Protein AF-A0AA96YEV7-F1 (afdb_monomer)

pLDDT: mean 78.67, std 13.61, range [47.56, 96.81]

Foldseek 3Di:
DAEDEDALVVLLVLLVCQLPDDLVVLLVLVLVLCVLLVVVVLVPDDSVVSVVVCVVLNVLSVLLNVLCVVCVPPDFPPDPPPVVVSVVLLCCLQPQQLVLLVLLLLLLDPPRDDDPVLSVVLVVLCQQAADDSVLLNVLSVLSNVSSPDPPDYAYEHEGELVCCVRRACCRQPVPDDPVCSLQPWHDRPSSSGQGHRYHYPSVQVLQVQAVQPLLDAGCPSVSLSSQLSSSCRNPVADAPWDQDDPDPDSYRDLLDCVRPDHHRSRHSSSVSNSSVVSSSVCCVVVNDNRNVD

Sequence (293 aa):
MKFTTITTAAAMQKMKNFIIACPTEKLTYAKKRFQQLGYHSALKMSDEDILSALTSNEHNMQAFIQQYEAVKDTPLIDLPLDTRLLSLSNSFINTAVPPAIELILATLDENTPSPACISQHISTHTDDLFNDREHLREKLRLILSLIQQPMLQSEIIYTDLNTFRHVYQPITSPDATESEETYGLAFLDLMGVELCILINQPCLELNARHTPKIAGFQNEFYLYTLLHELTHLLIGSNDDSYNTPTEETEDINLYSTANLKPHEIDNADNYCTLIFITLALMHKRGCLDLTQF

Secondary structure (DSSP, 8-state):
-EEEEEEHHHHHHHHHHHHHS-HHHHHHHHHHHHHHTT-TTGGGS-HHHHHHHHHHHHHHHHHHHHHHHHHTTS--------HHHHHHHHHIIIIIHHHHHHHHHHHH-TTS---HHHHHHHHHHHHHH-S-HHHHHHHHHHHHHHHH-TT-EEEEEE--HHHIIIIIHHHH-TT--TTGGGS-----TTSSSS----B-HHHHHHHHHS--TTT--TTHHHHHHHHHHHHHHHH--B-S--SS-SS--S---TT--TTSPTT-TTBHHHHHHHHHHHHHHHHHTTSS-GGG-

Radius of gyration: 19.48 Å; Cα contacts (8 Å, |Δi|>4): 413; chains: 1; bounding box: 50×37×60 Å

Mean predicted aligned error: 7.97 Å

Solvent-accessible surface area (backbone atoms only — not comparable to full-atom values): 16316 Å² total; per-residue (Å²): 60,44,69,44,78,40,46,60,69,57,50,42,52,40,30,53,53,56,67,73,43,53,70,70,56,53,49,53,51,50,50,54,48,28,62,71,62,63,36,66,69,67,67,69,50,52,73,66,56,53,55,56,62,45,47,64,52,47,53,53,44,52,49,40,41,52,34,36,70,75,47,69,88,51,91,67,73,84,68,78,80,60,63,62,56,54,50,43,55,39,46,43,58,66,62,52,47,47,62,27,49,52,51,51,50,40,56,71,35,92,85,48,94,62,62,67,72,58,38,50,55,55,48,52,55,44,59,52,33,30,79,50,70,67,60,51,48,53,52,50,51,48,44,46,52,48,41,70,30,83,83,41,65,32,34,29,30,54,45,35,58,68,54,37,61,61,31,46,34,68,76,74,43,71,83,59,50,80,72,51,66,40,65,48,56,53,84,44,83,91,49,82,43,67,42,33,48,40,58,29,65,58,38,58,51,45,31,71,69,37,59,52,74,83,68,63,36,51,56,53,57,55,54,46,54,55,46,29,56,45,35,33,75,54,70,66,33,45,81,86,37,50,55,63,71,96,59,101,62,76,78,49,48,68,66,51,64,85,59,38,63,62,48,44,82,51,24,21,43,52,56,41,25,55,40,44,43,41,44,40,51,35,33,77,69,72,76,40,82,53,66,85,70

Structure (mmCIF, N/CA/C/O backbone):
data_AF-A0AA96YEV7-F1
#
_entry.id   AF-A0AA96YEV7-F1
#
loop_
_atom_site.group_PDB
_atom_site.id
_atom_site.type_symbol
_atom_site.label_atom_id
_atom_site.label_alt_id
_atom_site.label_comp_id
_atom_site.label_asym_id
_atom_site.label_entity_id
_atom_site.label_seq_id
_atom_site.pdbx_PDB_ins_code
_atom_site.Cartn_x
_atom_site.Cartn_y
_atom_site.Cartn_z
_atom_site.occupancy
_atom_site.B_iso_or_equiv
_atom_site.auth_seq_id
_atom_site.auth_comp_id
_atom_site.auth_asym_id
_atom_site.auth_atom_id
_atom_site.pdbx_PDB_model_num
ATOM 1 N N . MET A 1 1 ? -0.303 12.105 1.908 1.00 78.12 1 MET A N 1
ATOM 2 C CA . MET A 1 1 ? 0.187 11.302 0.779 1.00 78.12 1 MET A CA 1
ATOM 3 C C . MET A 1 1 ? -0.789 11.505 -0.357 1.00 78.12 1 MET A C 1
ATOM 5 O O . MET A 1 1 ? -1.984 11.635 -0.109 1.00 78.12 1 MET A O 1
ATOM 9 N N . LYS A 1 2 ? -0.307 11.560 -1.596 1.00 81.81 2 LYS A N 1
ATOM 10 C CA . LYS A 1 2 ? -1.178 11.695 -2.767 1.00 81.81 2 LYS A CA 1
ATOM 11 C C . LYS A 1 2 ? -1.039 10.486 -3.678 1.00 81.81 2 LYS A C 1
ATOM 13 O O . LYS A 1 2 ? 0.056 10.239 -4.172 1.00 81.81 2 LYS A O 1
ATOM 18 N N . PHE A 1 3 ? -2.143 9.804 -3.959 1.00 80.00 3 PHE A N 1
ATOM 19 C CA . PHE A 1 3 ? -2.191 8.794 -5.009 1.00 80.00 3 PHE A CA 1
ATOM 20 C C . PHE A 1 3 ? -2.462 9.447 -6.358 1.00 80.00 3 PHE A C 1
ATOM 22 O O . PHE A 1 3 ? -3.341 10.304 -6.497 1.00 80.00 3 PHE A O 1
ATOM 29 N N . THR A 1 4 ? -1.716 9.009 -7.359 1.00 80.12 4 THR A N 1
ATOM 30 C CA . THR A 1 4 ? -1.898 9.354 -8.768 1.00 80.12 4 THR A CA 1
ATOM 31 C C . THR A 1 4 ? -1.900 8.086 -9.597 1.00 80.12 4 THR A C 1
ATOM 33 O O . THR A 1 4 ? -1.316 7.091 -9.191 1.00 80.12 4 THR A O 1
ATOM 36 N N . THR A 1 5 ? -2.558 8.106 -10.747 1.00 76.81 5 THR A N 1
ATOM 37 C CA . THR A 1 5 ? -2.637 6.937 -11.625 1.00 76.81 5 THR A CA 1
ATOM 38 C C . THR A 1 5 ? -1.715 7.095 -12.814 1.00 76.81 5 THR A C 1
ATOM 40 O O . THR A 1 5 ? -1.645 8.175 -13.406 1.00 76.81 5 THR A O 1
ATOM 43 N N . ILE A 1 6 ? -1.077 6.002 -13.208 1.00 76.56 6 ILE A N 1
ATOM 44 C CA . ILE A 1 6 ? -0.320 5.903 -14.453 1.00 76.56 6 ILE A CA 1
ATOM 45 C C . ILE A 1 6 ? -0.794 4.680 -15.240 1.00 76.56 6 ILE A C 1
ATOM 47 O O . ILE A 1 6 ? -1.309 3.720 -14.671 1.00 76.56 6 ILE A O 1
ATOM 51 N N . THR A 1 7 ? -0.636 4.716 -16.561 1.00 78.00 7 THR A N 1
ATOM 52 C CA . THR A 1 7 ? -0.895 3.542 -17.403 1.00 78.00 7 THR A CA 1
ATOM 53 C C . THR A 1 7 ? 0.266 2.554 -17.304 1.00 78.00 7 THR A C 1
ATOM 55 O O . THR A 1 7 ? 1.402 2.956 -17.030 1.00 78.00 7 THR A O 1
ATOM 58 N N . THR A 1 8 ? 0.017 1.279 -17.617 1.00 79.44 8 THR A N 1
ATOM 59 C CA . THR A 1 8 ? 1.073 0.268 -17.806 1.00 79.44 8 THR A CA 1
ATOM 60 C C . THR A 1 8 ? 2.176 0.790 -18.733 1.00 79.44 8 THR A C 1
ATOM 62 O O . THR A 1 8 ? 3.348 0.755 -18.374 1.00 79.44 8 THR A O 1
ATOM 65 N N . ALA A 1 9 ? 1.818 1.389 -19.875 1.00 82.31 9 ALA A N 1
ATOM 66 C CA . ALA A 1 9 ? 2.783 1.962 -20.816 1.00 82.31 9 ALA A CA 1
ATOM 67 C C . ALA A 1 9 ? 3.683 3.040 -20.180 1.00 82.31 9 ALA A C 1
ATOM 69 O O . ALA A 1 9 ? 4.903 3.036 -20.364 1.00 82.31 9 ALA A O 1
ATOM 70 N N . ALA A 1 10 ? 3.092 3.964 -19.413 1.00 83.31 10 ALA A N 1
ATOM 71 C CA . ALA A 1 10 ? 3.836 5.020 -18.733 1.00 83.31 10 ALA A CA 1
ATOM 72 C C . ALA A 1 10 ? 4.772 4.450 -17.657 1.00 83.31 10 ALA A C 1
ATOM 74 O O . ALA A 1 10 ? 5.913 4.900 -17.542 1.00 83.31 10 ALA A O 1
ATOM 75 N N . ALA A 1 11 ? 4.322 3.437 -16.914 1.00 81.19 11 ALA A N 1
ATOM 76 C CA . ALA A 1 11 ? 5.144 2.733 -15.938 1.00 81.19 11 ALA A CA 1
ATOM 77 C C . ALA A 1 11 ? 6.356 2.051 -16.587 1.00 81.19 11 ALA A C 1
ATOM 79 O O . ALA A 1 11 ? 7.486 2.278 -16.155 1.00 81.19 11 ALA A O 1
ATOM 80 N N . MET A 1 12 ? 6.151 1.304 -17.677 1.00 85.31 12 MET A N 1
ATOM 81 C CA . MET A 1 12 ? 7.245 0.643 -18.400 1.00 85.31 12 MET A CA 1
ATOM 82 C C . MET A 1 12 ? 8.253 1.652 -18.952 1.00 85.31 12 MET A C 1
ATOM 84 O O . MET A 1 12 ? 9.464 1.443 -18.866 1.00 85.31 12 MET A O 1
ATOM 88 N N . GLN A 1 13 ? 7.780 2.794 -19.460 1.00 86.69 13 GLN A N 1
ATOM 89 C CA . GLN A 1 13 ? 8.669 3.858 -19.920 1.00 86.69 13 GLN A CA 1
ATOM 90 C C . GLN A 1 13 ? 9.500 4.459 -18.774 1.00 86.69 13 GLN A C 1
ATOM 92 O O . GLN A 1 13 ? 10.677 4.767 -18.973 1.00 86.69 13 GLN A O 1
ATOM 97 N N . LYS A 1 14 ? 8.929 4.612 -17.573 1.00 85.50 14 LYS A N 1
ATOM 98 C CA . LYS A 1 14 ? 9.675 5.065 -16.388 1.00 85.50 14 LYS A CA 1
ATOM 99 C C . LYS A 1 14 ? 10.732 4.058 -15.954 1.00 85.50 14 LYS A C 1
ATOM 101 O O . LYS A 1 14 ? 11.873 4.462 -15.747 1.00 85.50 14 LYS A O 1
ATOM 106 N N . MET A 1 15 ? 10.380 2.775 -15.886 1.00 85.56 15 MET A N 1
ATOM 107 C CA . MET A 1 15 ? 11.326 1.695 -15.585 1.00 85.56 15 MET A CA 1
ATOM 108 C C . MET A 1 15 ? 12.480 1.692 -16.595 1.00 85.56 15 MET A C 1
ATOM 110 O O . MET A 1 15 ? 13.647 1.705 -16.211 1.00 85.56 15 MET A O 1
ATOM 114 N N . LYS A 1 16 ? 12.169 1.806 -17.893 1.00 88.31 16 LYS A N 1
ATOM 115 C CA . LYS A 1 16 ? 13.172 1.898 -18.963 1.00 88.31 16 LYS A CA 1
ATOM 116 C C . LYS A 1 16 ? 14.108 3.090 -18.773 1.00 88.31 16 LYS A C 1
ATOM 118 O O . LYS A 1 16 ? 15.317 2.935 -18.910 1.00 88.31 16 LYS A O 1
ATOM 123 N N . ASN A 1 17 ? 13.560 4.262 -18.444 1.00 88.56 17 ASN A N 1
ATOM 124 C CA . ASN A 1 17 ? 14.347 5.467 -18.178 1.00 88.56 17 ASN A CA 1
ATOM 125 C C . ASN A 1 17 ? 15.250 5.305 -16.948 1.00 88.56 17 ASN A C 1
ATOM 127 O O . ASN A 1 17 ? 16.379 5.783 -16.968 1.00 88.56 17 ASN A O 1
ATOM 131 N N . PHE A 1 18 ? 14.774 4.631 -15.898 1.00 87.44 18 PHE A N 1
ATOM 132 C CA . PHE A 1 18 ? 15.570 4.366 -14.703 1.00 87.44 18 PHE A CA 1
ATOM 133 C C . PHE A 1 18 ? 16.738 3.419 -14.995 1.00 87.44 18 PHE A C 1
ATOM 135 O O . PHE A 1 18 ? 17.867 3.740 -14.636 1.00 87.44 18 PHE A O 1
ATOM 142 N N . ILE A 1 19 ? 16.504 2.303 -15.699 1.00 87.06 19 ILE A N 1
ATOM 143 C CA . ILE A 1 19 ? 17.555 1.325 -16.047 1.00 87.06 19 ILE A CA 1
ATOM 144 C C . ILE A 1 19 ? 18.714 2.003 -16.790 1.00 87.06 19 ILE A C 1
ATOM 146 O O . ILE A 1 19 ? 19.879 1.761 -16.466 1.00 87.06 19 ILE A O 1
ATOM 150 N N . ILE A 1 20 ? 18.408 2.874 -17.759 1.00 90.88 20 ILE A N 1
ATOM 151 C CA . ILE A 1 20 ? 19.427 3.555 -18.575 1.00 90.88 20 ILE A CA 1
ATOM 152 C C . ILE A 1 20 ? 20.042 4.790 -17.900 1.00 90.88 20 ILE A C 1
ATOM 154 O O . ILE A 1 20 ? 20.988 5.359 -18.448 1.00 90.88 20 ILE A O 1
ATOM 158 N N . ALA A 1 21 ? 19.509 5.232 -16.756 1.00 89.69 21 ALA A N 1
ATOM 159 C CA . ALA A 1 21 ? 20.015 6.396 -16.036 1.00 89.69 21 ALA A CA 1
ATOM 160 C C . ALA A 1 21 ? 21.447 6.159 -15.538 1.00 89.69 21 ALA A C 1
ATOM 162 O O . ALA A 1 21 ? 21.851 5.030 -15.236 1.00 89.69 21 ALA A O 1
ATOM 163 N N . CYS A 1 22 ? 22.233 7.231 -15.421 1.00 92.88 22 CYS A N 1
ATOM 164 C CA . CYS A 1 22 ? 23.593 7.093 -14.909 1.00 92.88 22 CYS A CA 1
ATOM 165 C C . CYS A 1 22 ? 23.585 6.764 -13.397 1.00 92.88 22 CYS A C 1
ATOM 167 O O . CYS A 1 22 ? 22.629 7.113 -12.695 1.00 92.88 22 CYS A O 1
ATOM 169 N N . PRO A 1 23 ? 24.643 6.132 -12.844 1.00 91.75 23 PRO A N 1
ATOM 170 C CA . PRO A 1 23 ? 24.675 5.738 -11.430 1.00 91.75 23 PRO A CA 1
ATOM 171 C C . PRO A 1 23 ? 24.383 6.886 -10.455 1.00 91.75 23 PRO A C 1
ATOM 173 O O . PRO A 1 23 ? 23.687 6.695 -9.461 1.00 91.75 23 PRO A O 1
ATOM 176 N N . THR A 1 24 ? 24.847 8.100 -10.762 1.00 92.69 24 THR A N 1
ATOM 177 C CA . THR A 1 24 ? 24.599 9.294 -9.941 1.00 92.69 24 THR A CA 1
ATOM 178 C C . THR A 1 24 ? 23.111 9.646 -9.852 1.00 92.69 24 THR A C 1
ATOM 180 O O . THR A 1 24 ? 22.626 10.016 -8.782 1.00 92.69 24 THR A O 1
ATOM 183 N N . GLU A 1 25 ? 22.365 9.520 -10.951 1.00 89.88 25 GLU A N 1
ATOM 184 C CA . GLU A 1 25 ? 20.918 9.765 -10.976 1.00 89.88 25 GLU A CA 1
ATOM 185 C C . GLU A 1 25 ? 20.164 8.692 -10.190 1.00 89.88 25 GLU A C 1
ATOM 187 O O . GLU A 1 25 ? 19.300 9.032 -9.379 1.00 89.88 25 GLU A O 1
ATOM 192 N N . LYS A 1 26 ? 20.546 7.417 -10.352 1.00 88.19 26 LYS A N 1
ATOM 193 C CA . LYS A 1 26 ? 19.979 6.288 -9.595 1.00 88.19 26 LYS A CA 1
ATOM 194 C C . LYS A 1 26 ? 20.182 6.463 -8.090 1.00 88.19 26 LYS A C 1
ATOM 196 O O . LYS A 1 26 ? 19.227 6.370 -7.321 1.00 88.19 26 LYS A O 1
ATOM 201 N N . LEU A 1 27 ? 21.401 6.809 -7.672 1.00 89.19 27 LEU A N 1
ATOM 202 C CA . LEU A 1 27 ? 21.737 7.103 -6.277 1.00 89.19 27 LEU A CA 1
ATOM 203 C C . LEU A 1 27 ? 20.947 8.287 -5.724 1.00 89.19 27 LEU A C 1
ATOM 205 O O . LEU A 1 27 ? 20.414 8.214 -4.617 1.00 89.19 27 LEU A O 1
ATOM 209 N N . THR A 1 28 ? 20.861 9.376 -6.490 1.00 89.50 28 THR A N 1
ATOM 210 C CA . THR A 1 28 ? 20.112 10.575 -6.088 1.00 89.50 28 THR A CA 1
ATOM 211 C C . THR A 1 28 ? 18.639 10.243 -5.886 1.00 89.50 28 THR A C 1
ATOM 213 O O . THR A 1 28 ? 18.045 10.650 -4.886 1.00 89.50 28 THR A O 1
ATOM 216 N N . TYR A 1 29 ? 18.062 9.471 -6.808 1.00 86.19 29 TYR A N 1
ATOM 217 C CA . TYR A 1 29 ? 16.699 8.977 -6.695 1.00 86.19 29 TYR A CA 1
ATOM 218 C C . TYR A 1 29 ? 16.527 8.115 -5.435 1.00 86.19 29 TYR A C 1
ATOM 220 O O . TYR A 1 29 ? 15.724 8.469 -4.574 1.00 86.19 29 TYR A O 1
ATOM 228 N N . ALA A 1 30 ? 17.322 7.053 -5.271 1.00 85.50 30 ALA A N 1
ATOM 229 C CA . ALA A 1 30 ? 17.204 6.121 -4.148 1.00 85.50 30 ALA A CA 1
ATOM 230 C C . ALA A 1 30 ? 17.370 6.812 -2.786 1.00 85.50 30 ALA A C 1
ATOM 232 O O . ALA A 1 30 ? 16.521 6.667 -1.909 1.00 85.50 30 ALA A O 1
ATOM 233 N N . LYS A 1 31 ? 18.398 7.655 -2.618 1.00 87.56 31 LYS A N 1
ATOM 234 C CA . LYS A 1 31 ? 18.628 8.395 -1.365 1.00 87.56 31 LYS A CA 1
ATOM 235 C C . LYS A 1 31 ? 17.497 9.362 -1.041 1.00 87.56 31 LYS A C 1
ATOM 237 O O . LYS A 1 31 ? 17.083 9.451 0.113 1.00 87.56 31 LYS A O 1
ATOM 242 N N . LYS A 1 32 ? 16.958 10.061 -2.048 1.00 86.25 32 LYS A N 1
ATOM 243 C CA . LYS A 1 32 ? 15.781 10.915 -1.855 1.00 86.25 32 LYS A CA 1
ATOM 244 C C . LYS A 1 32 ? 14.590 10.092 -1.357 1.00 86.25 32 LYS A C 1
ATOM 246 O O . LYS A 1 32 ? 13.893 10.545 -0.454 1.00 86.25 32 LYS A O 1
ATOM 251 N N . ARG A 1 33 ? 14.382 8.884 -1.894 1.00 80.75 33 ARG A N 1
ATOM 252 C CA . ARG A 1 33 ? 13.314 7.978 -1.438 1.00 80.75 33 ARG A CA 1
ATOM 253 C C . ARG A 1 33 ? 13.544 7.486 -0.015 1.00 80.75 33 ARG A C 1
ATOM 255 O O . ARG A 1 33 ? 12.634 7.597 0.795 1.00 80.75 33 ARG A O 1
ATOM 262 N N . PHE A 1 34 ? 14.753 7.049 0.327 1.00 84.06 34 PHE A N 1
ATOM 263 C CA . PHE A 1 34 ? 15.084 6.646 1.697 1.00 84.06 34 PHE A CA 1
ATOM 264 C C . PHE A 1 34 ? 14.834 7.766 2.704 1.00 84.06 34 PHE A C 1
ATOM 266 O O . PHE A 1 34 ? 14.306 7.522 3.783 1.00 84.06 34 PHE A O 1
ATOM 273 N N . GLN A 1 35 ? 15.150 9.009 2.340 1.00 84.75 35 GLN A N 1
ATOM 274 C CA . GLN A 1 35 ? 14.849 10.164 3.178 1.00 84.75 35 GLN A CA 1
ATOM 275 C C . GLN A 1 35 ? 13.342 10.395 3.337 1.00 84.75 35 GLN A C 1
ATOM 277 O O . GLN A 1 35 ? 12.895 10.664 4.448 1.00 84.75 35 GLN A O 1
ATOM 282 N N . GLN A 1 36 ? 12.568 10.290 2.253 1.00 79.88 36 GLN A N 1
ATOM 283 C CA . GLN A 1 36 ? 11.111 10.453 2.288 1.00 79.88 36 GLN A CA 1
ATOM 284 C C . GLN A 1 36 ? 10.420 9.365 3.120 1.00 79.88 36 GLN A C 1
ATOM 286 O O . GLN A 1 36 ? 9.479 9.677 3.837 1.00 79.88 36 GLN A O 1
ATOM 291 N N . LEU A 1 37 ? 10.898 8.120 3.044 1.00 77.06 37 LEU A N 1
ATOM 292 C CA . LEU A 1 37 ? 10.344 6.966 3.763 1.00 77.06 37 LEU A CA 1
ATOM 293 C C . LEU A 1 37 ? 10.901 6.808 5.189 1.00 77.06 37 LEU A C 1
ATOM 295 O O . LEU A 1 37 ? 10.495 5.911 5.916 1.00 77.06 37 LEU A O 1
ATOM 299 N N . GLY A 1 38 ? 11.840 7.660 5.614 1.00 76.44 38 GLY A N 1
ATOM 300 C CA . GLY A 1 38 ? 12.448 7.558 6.946 1.00 76.44 38 GLY A CA 1
ATOM 301 C C . GLY A 1 38 ? 13.416 6.378 7.112 1.00 76.44 38 GLY A C 1
ATOM 302 O O . GLY A 1 38 ? 13.751 6.009 8.236 1.00 76.44 38 GLY A O 1
ATOM 303 N N . TYR A 1 39 ? 13.926 5.801 6.018 1.00 80.06 39 TYR A N 1
ATOM 304 C CA . TYR A 1 39 ? 14.900 4.701 6.025 1.00 80.06 39 TYR A CA 1
ATOM 305 C C . TYR A 1 39 ? 16.309 5.200 6.379 1.00 80.06 39 TYR A C 1
ATOM 307 O O . TYR A 1 39 ? 17.238 5.222 5.568 1.00 80.06 39 TYR A O 1
ATOM 315 N N . HIS A 1 40 ? 16.479 5.622 7.634 1.00 81.19 40 HIS A N 1
ATOM 316 C CA . HIS A 1 40 ? 17.723 6.194 8.151 1.00 81.19 40 HIS A CA 1
ATOM 317 C C . HIS A 1 40 ? 18.911 5.225 8.119 1.00 81.19 40 HIS A C 1
ATOM 319 O O . HIS A 1 40 ? 20.053 5.674 8.028 1.00 81.19 40 HIS A O 1
ATOM 325 N N . SER A 1 41 ? 18.669 3.915 8.202 1.00 81.38 41 SER A N 1
ATOM 326 C CA . SER A 1 41 ? 19.697 2.882 8.031 1.00 81.38 41 SER A CA 1
ATOM 327 C C . SER A 1 41 ? 20.200 2.831 6.587 1.00 81.38 41 SER A C 1
ATOM 329 O O . SER A 1 41 ? 21.409 2.866 6.369 1.00 81.38 41 SER A O 1
ATOM 331 N N . ALA A 1 42 ? 19.291 2.855 5.609 1.00 81.00 42 ALA A N 1
ATOM 332 C CA . ALA A 1 42 ? 19.625 2.853 4.186 1.00 81.00 42 ALA A CA 1
ATOM 333 C C . ALA A 1 42 ? 20.407 4.111 3.767 1.00 81.00 42 ALA A C 1
ATOM 335 O O . ALA A 1 42 ? 21.327 4.038 2.960 1.00 81.00 42 ALA A O 1
ATOM 336 N N . LEU A 1 43 ? 20.126 5.263 4.387 1.00 84.50 43 LEU A N 1
ATOM 337 C CA . LEU A 1 43 ? 20.894 6.499 4.173 1.00 84.50 43 LEU A CA 1
ATOM 338 C C . LEU A 1 43 ? 22.356 6.428 4.650 1.00 84.50 43 LEU A C 1
ATOM 340 O O . LEU A 1 43 ? 23.154 7.281 4.260 1.00 84.50 43 LEU A O 1
ATOM 344 N N . LYS A 1 44 ? 22.709 5.454 5.499 1.00 90.12 44 LYS A N 1
ATOM 345 C CA . LYS A 1 44 ? 24.082 5.235 5.987 1.00 90.12 44 LYS A CA 1
ATOM 346 C C . LYS A 1 44 ? 24.861 4.223 5.145 1.00 90.12 44 LYS A C 1
ATOM 348 O O . LYS A 1 44 ? 26.056 4.063 5.380 1.00 90.12 44 LYS A O 1
ATOM 353 N N . MET A 1 45 ? 24.199 3.530 4.217 1.00 91.31 45 MET A N 1
ATOM 354 C CA . MET A 1 45 ? 24.852 2.589 3.308 1.00 91.31 45 MET A CA 1
ATOM 355 C C . MET A 1 45 ? 25.811 3.324 2.371 1.00 91.31 45 MET A C 1
ATOM 357 O O . MET A 1 45 ? 25.611 4.503 2.059 1.00 91.31 45 MET A O 1
ATOM 361 N N . SER A 1 46 ? 26.854 2.627 1.918 1.00 94.81 46 SER A N 1
ATOM 362 C CA . SER A 1 46 ? 27.739 3.178 0.896 1.00 94.81 46 SER A CA 1
ATOM 363 C C . SER A 1 46 ? 27.009 3.289 -0.446 1.00 94.81 46 SER A C 1
ATOM 365 O O . SER A 1 46 ? 26.042 2.573 -0.712 1.00 94.81 46 SER A O 1
ATOM 367 N N . ASP A 1 47 ? 27.477 4.184 -1.316 1.00 94.25 47 ASP A N 1
ATOM 368 C CA . ASP A 1 47 ? 26.913 4.340 -2.662 1.00 94.25 47 ASP A CA 1
ATOM 369 C C . ASP A 1 47 ? 27.011 3.033 -3.465 1.00 94.25 47 ASP A C 1
ATOM 371 O O . ASP A 1 47 ? 26.096 2.691 -4.214 1.00 94.25 47 ASP A O 1
ATOM 375 N N . GLU A 1 48 ? 28.086 2.270 -3.263 1.00 93.75 48 GLU A N 1
ATOM 376 C CA . GLU A 1 48 ? 28.286 0.956 -3.878 1.00 93.75 48 GLU A CA 1
ATOM 377 C C . GLU A 1 48 ? 27.251 -0.061 -3.388 1.00 93.75 48 GLU A C 1
ATOM 379 O O . GLU A 1 48 ? 26.658 -0.759 -4.208 1.00 93.75 48 GLU A O 1
ATOM 384 N N . ASP A 1 49 ? 26.963 -0.097 -2.083 1.00 90.44 49 ASP A N 1
ATOM 385 C CA . ASP A 1 49 ? 25.957 -1.005 -1.520 1.00 90.44 49 ASP A CA 1
ATOM 386 C C . ASP A 1 49 ? 24.547 -0.663 -2.012 1.00 90.44 49 ASP A C 1
ATOM 388 O O . ASP A 1 49 ? 23.769 -1.561 -2.331 1.00 90.44 49 ASP A O 1
ATOM 392 N N . ILE A 1 50 ? 24.216 0.631 -2.114 1.00 88.62 50 ILE A N 1
ATOM 393 C CA . ILE A 1 50 ? 22.919 1.079 -2.640 1.00 88.62 50 ILE A CA 1
ATOM 394 C C . ILE A 1 50 ? 22.779 0.668 -4.110 1.00 88.62 50 ILE A C 1
ATOM 396 O O . ILE A 1 50 ? 21.762 0.094 -4.490 1.00 88.62 50 ILE A O 1
ATOM 400 N N . LEU A 1 51 ? 23.790 0.926 -4.944 1.00 88.62 51 LEU A N 1
ATOM 401 C CA . LEU A 1 51 ? 23.766 0.530 -6.358 1.00 88.62 51 LEU A CA 1
ATOM 402 C C . LEU A 1 51 ? 23.722 -0.993 -6.534 1.00 88.62 51 LEU A C 1
ATOM 404 O O . LEU A 1 51 ? 23.000 -1.496 -7.394 1.00 88.62 51 LEU A O 1
ATOM 408 N N . SER A 1 52 ? 24.456 -1.729 -5.700 1.00 88.94 52 SER A N 1
ATOM 409 C CA . SER A 1 52 ? 24.426 -3.191 -5.678 1.00 88.94 52 SER A CA 1
ATOM 410 C C . SER A 1 52 ? 23.020 -3.703 -5.356 1.00 88.94 52 SER A C 1
ATOM 412 O O . SER A 1 52 ? 22.471 -4.510 -6.107 1.00 88.94 52 SER A O 1
ATOM 414 N N . ALA A 1 53 ? 22.373 -3.152 -4.323 1.00 83.12 53 ALA A N 1
ATOM 415 C CA . ALA A 1 53 ? 21.003 -3.504 -3.953 1.00 83.12 53 ALA A CA 1
ATOM 416 C C . ALA A 1 53 ? 19.984 -3.200 -5.069 1.00 83.12 53 ALA A C 1
ATOM 418 O O . ALA A 1 53 ? 19.053 -3.975 -5.285 1.00 83.12 53 ALA A O 1
ATOM 419 N N . LEU A 1 54 ? 20.185 -2.121 -5.835 1.00 83.88 54 LEU A N 1
ATOM 420 C CA . LEU A 1 54 ? 19.325 -1.772 -6.972 1.00 83.88 54 LEU A CA 1
ATOM 421 C C . LEU A 1 54 ? 19.456 -2.739 -8.159 1.00 83.88 54 LEU A C 1
ATOM 423 O O . LEU A 1 54 ? 18.556 -2.798 -8.992 1.00 83.88 54 LEU A O 1
ATOM 427 N N . THR A 1 55 ? 20.529 -3.530 -8.239 1.00 84.44 55 THR A N 1
ATOM 428 C CA . THR A 1 55 ? 20.767 -4.424 -9.383 1.00 84.44 55 THR A CA 1
ATOM 429 C C . THR A 1 55 ? 19.669 -5.479 -9.518 1.00 84.44 55 THR A C 1
ATOM 431 O O . THR A 1 55 ? 19.203 -5.730 -10.627 1.00 84.44 55 THR A O 1
ATOM 434 N N . SER A 1 56 ? 19.210 -6.072 -8.410 1.00 79.94 56 SER A N 1
ATOM 435 C CA . SER A 1 56 ? 18.091 -7.031 -8.431 1.00 79.94 56 SER A CA 1
ATOM 436 C C . SER A 1 56 ? 16.810 -6.378 -8.964 1.00 79.94 56 SER A C 1
ATOM 438 O O . SER A 1 56 ? 16.117 -6.928 -9.820 1.00 79.94 56 SER A O 1
ATOM 440 N N . ASN A 1 57 ? 16.558 -5.137 -8.541 1.00 78.88 57 ASN A N 1
ATOM 441 C CA . ASN A 1 57 ? 15.395 -4.375 -8.976 1.00 78.88 57 ASN A CA 1
ATOM 442 C C . ASN A 1 57 ? 15.438 -4.081 -10.478 1.00 78.88 57 ASN A C 1
ATOM 444 O O . ASN A 1 57 ? 14.432 -4.236 -11.164 1.00 78.88 57 ASN A O 1
ATOM 448 N N . GLU A 1 58 ? 16.605 -3.728 -11.016 1.00 84.44 58 GLU A N 1
ATOM 449 C CA . GLU A 1 58 ? 16.777 -3.496 -12.454 1.00 84.44 58 GLU A CA 1
ATOM 450 C C . GLU A 1 58 ? 16.526 -4.757 -13.295 1.00 84.44 58 GLU A C 1
ATOM 452 O O . GLU A 1 58 ? 15.949 -4.656 -14.379 1.00 84.44 58 GLU A O 1
ATOM 457 N N . HIS A 1 59 ? 16.886 -5.946 -12.797 1.00 85.00 59 HIS A N 1
ATOM 458 C CA . HIS A 1 59 ? 16.569 -7.205 -13.482 1.00 85.00 59 HIS A CA 1
ATOM 459 C C . HIS A 1 59 ? 15.056 -7.436 -13.559 1.00 85.00 59 HIS A C 1
ATOM 461 O O . HIS A 1 59 ? 14.539 -7.756 -14.631 1.00 85.00 59 HIS A O 1
ATOM 467 N N . ASN A 1 60 ? 14.339 -7.203 -12.458 1.00 79.81 60 ASN A N 1
ATOM 468 C CA . ASN A 1 60 ? 12.882 -7.318 -12.427 1.00 79.81 60 ASN A CA 1
ATOM 469 C C . ASN A 1 60 ? 12.219 -6.295 -13.361 1.00 79.81 60 ASN A C 1
ATOM 471 O O . ASN A 1 60 ? 11.390 -6.673 -14.186 1.00 79.81 60 ASN A O 1
ATOM 475 N N . MET A 1 61 ? 12.633 -5.022 -13.320 1.00 83.19 61 MET A N 1
ATOM 476 C CA . MET A 1 61 ? 12.158 -3.995 -14.263 1.00 83.19 61 MET A CA 1
ATOM 477 C C . MET A 1 61 ? 12.347 -4.422 -15.720 1.00 83.19 61 MET A C 1
ATOM 479 O O . MET A 1 61 ? 11.450 -4.257 -16.547 1.00 83.19 61 MET A O 1
ATOM 483 N N . GLN A 1 62 ? 13.524 -4.960 -16.044 1.00 87.88 62 GLN A N 1
ATOM 484 C CA . GLN A 1 62 ? 13.844 -5.403 -17.393 1.00 87.88 62 GLN A CA 1
ATOM 485 C C . GLN A 1 62 ? 12.918 -6.540 -17.838 1.00 87.88 62 GLN A C 1
ATOM 487 O O . GLN A 1 62 ? 12.498 -6.542 -18.998 1.00 87.88 62 GLN A O 1
ATOM 492 N N . ALA A 1 63 ? 12.567 -7.455 -16.931 1.00 86.69 63 ALA A N 1
ATOM 493 C CA . ALA A 1 63 ? 11.587 -8.502 -17.188 1.00 86.69 63 ALA A CA 1
ATOM 494 C C . ALA A 1 63 ? 10.191 -7.914 -17.458 1.00 86.69 63 ALA A C 1
ATOM 496 O O . ALA A 1 63 ? 9.590 -8.271 -18.469 1.00 86.69 63 ALA A O 1
ATOM 497 N N . PHE A 1 64 ? 9.702 -6.962 -16.646 1.00 85.00 64 PHE A N 1
ATOM 498 C CA . PHE A 1 64 ? 8.381 -6.339 -16.868 1.00 85.00 64 PHE A CA 1
ATOM 499 C C . PHE A 1 64 ? 8.309 -5.644 -18.224 1.00 85.00 64 PHE A C 1
ATOM 501 O O . PHE A 1 64 ? 7.344 -5.822 -18.966 1.00 85.00 64 PHE A O 1
ATOM 508 N N . ILE A 1 65 ? 9.360 -4.900 -18.581 1.00 86.94 65 ILE A N 1
ATOM 509 C CA . ILE A 1 65 ? 9.456 -4.235 -19.883 1.00 86.94 65 ILE A CA 1
ATOM 510 C C . ILE A 1 65 ? 9.410 -5.269 -21.011 1.00 86.94 65 ILE A C 1
ATOM 512 O O . ILE A 1 65 ? 8.699 -5.064 -21.988 1.00 86.94 65 ILE A O 1
ATOM 516 N N . GLN A 1 66 ? 10.145 -6.378 -20.894 1.00 91.31 66 GLN A N 1
ATOM 517 C CA . GLN A 1 66 ? 10.155 -7.427 -21.917 1.00 91.31 66 GLN A CA 1
ATOM 518 C C . GLN A 1 66 ? 8.787 -8.096 -22.076 1.00 91.31 66 GLN A C 1
ATOM 520 O O . GLN A 1 66 ? 8.342 -8.269 -23.211 1.00 91.31 66 GLN A O 1
ATOM 525 N N . GLN A 1 67 ? 8.109 -8.422 -20.971 1.00 88.38 67 GLN A N 1
ATOM 526 C CA . GLN A 1 67 ? 6.770 -9.015 -21.020 1.00 88.38 67 GLN A CA 1
ATOM 527 C C . GLN A 1 67 ? 5.754 -8.048 -21.626 1.00 88.38 67 GLN A C 1
ATOM 529 O O . GLN A 1 67 ? 5.017 -8.417 -22.537 1.00 88.38 67 GLN A O 1
ATOM 534 N N . TYR A 1 68 ? 5.771 -6.781 -21.203 1.00 87.06 68 TYR A N 1
ATOM 535 C CA . TYR A 1 68 ? 4.916 -5.749 -21.783 1.00 87.06 68 TYR A CA 1
ATOM 536 C C . TYR A 1 68 ? 5.148 -5.587 -23.287 1.00 87.06 68 TYR A C 1
ATOM 538 O O . TYR A 1 68 ? 4.198 -5.604 -24.064 1.00 87.06 68 TYR A O 1
ATOM 546 N N . GLU A 1 69 ? 6.402 -5.468 -23.727 1.00 90.25 69 GLU A N 1
ATOM 547 C CA . GLU A 1 69 ? 6.736 -5.305 -25.145 1.00 90.25 69 GLU A CA 1
ATOM 548 C C . GLU A 1 69 ? 6.302 -6.505 -26.001 1.00 90.25 69 GLU A C 1
ATOM 550 O O . GLU A 1 69 ? 5.978 -6.316 -27.173 1.00 90.25 69 GLU A O 1
ATOM 555 N N . ALA A 1 70 ? 6.243 -7.711 -25.428 1.00 89.88 70 ALA A N 1
ATOM 556 C CA . ALA A 1 70 ? 5.768 -8.908 -26.117 1.00 89.88 70 ALA A CA 1
ATOM 557 C C . ALA A 1 70 ? 4.248 -8.911 -26.360 1.00 89.88 70 ALA A C 1
ATOM 559 O O . ALA A 1 70 ? 3.790 -9.562 -27.299 1.00 89.88 70 ALA A O 1
ATOM 560 N N . VAL A 1 71 ? 3.470 -8.192 -25.540 1.00 85.38 71 VAL A N 1
ATOM 561 C CA . VAL A 1 71 ? 1.997 -8.247 -25.574 1.00 85.38 71 VAL A CA 1
ATOM 562 C C . VAL A 1 71 ? 1.309 -6.907 -25.823 1.00 85.38 71 VAL A C 1
ATOM 564 O O . VAL A 1 71 ? 0.105 -6.909 -26.055 1.00 85.38 71 VAL A O 1
ATOM 567 N N . LYS A 1 72 ? 2.031 -5.779 -25.845 1.00 82.94 72 LYS A N 1
ATOM 568 C CA . LYS A 1 72 ? 1.467 -4.418 -25.985 1.00 82.94 72 LYS A CA 1
ATOM 569 C C . LYS A 1 72 ? 0.631 -4.177 -27.249 1.00 82.94 72 LYS A C 1
ATOM 571 O O . LYS A 1 72 ? -0.201 -3.279 -27.251 1.00 82.94 72 LYS A O 1
ATOM 576 N N . ASP A 1 73 ? 0.870 -4.948 -28.313 1.00 82.12 73 ASP A N 1
ATOM 577 C CA . ASP A 1 73 ? 0.124 -4.862 -29.579 1.00 82.12 73 ASP A CA 1
ATOM 578 C C . ASP A 1 73 ? -1.088 -5.816 -29.607 1.00 82.12 73 ASP A C 1
ATOM 580 O O . ASP A 1 73 ? -1.868 -5.829 -30.562 1.00 82.12 73 ASP A O 1
ATOM 584 N N . THR A 1 74 ? -1.264 -6.624 -28.557 1.00 76.50 74 THR A N 1
ATOM 585 C CA . THR A 1 74 ? -2.479 -7.412 -28.338 1.00 76.50 74 THR A CA 1
ATOM 586 C C . THR A 1 74 ? -3.602 -6.449 -27.957 1.00 76.50 74 THR A C 1
ATOM 588 O O . THR A 1 74 ? -3.360 -5.554 -27.150 1.00 76.50 74 THR A O 1
ATOM 591 N N . PRO A 1 75 ? -4.830 -6.597 -28.487 1.00 62.31 75 PRO A N 1
ATOM 592 C CA . PRO A 1 75 ? -5.960 -5.786 -28.055 1.00 62.31 75 PRO A CA 1
ATOM 593 C C . PRO A 1 75 ? -6.224 -6.029 -26.567 1.00 62.31 75 PRO A C 1
ATOM 595 O O . PRO A 1 75 ? -6.820 -7.033 -26.178 1.00 62.31 75 PRO A O 1
ATOM 598 N N . LEU A 1 76 ? -5.735 -5.122 -25.733 1.00 59.38 76 LEU A N 1
ATOM 599 C CA . LEU A 1 76 ? -6.077 -5.060 -24.325 1.00 59.38 76 LEU A CA 1
ATOM 600 C C . LEU A 1 76 ? -7.445 -4.385 -24.230 1.00 59.38 76 LEU A C 1
ATOM 602 O O . LEU A 1 76 ? -7.741 -3.452 -24.981 1.00 59.38 76 LEU A O 1
ATOM 606 N N . ILE A 1 77 ? -8.320 -4.897 -23.366 1.00 57.25 77 ILE A N 1
ATOM 607 C CA . ILE A 1 77 ? -9.598 -4.234 -23.115 1.00 57.25 77 ILE A CA 1
ATOM 608 C C . ILE A 1 77 ? -9.254 -2.916 -22.428 1.00 57.25 77 ILE A C 1
ATOM 610 O O . ILE A 1 77 ? -8.744 -2.933 -21.311 1.00 57.25 77 ILE A O 1
ATOM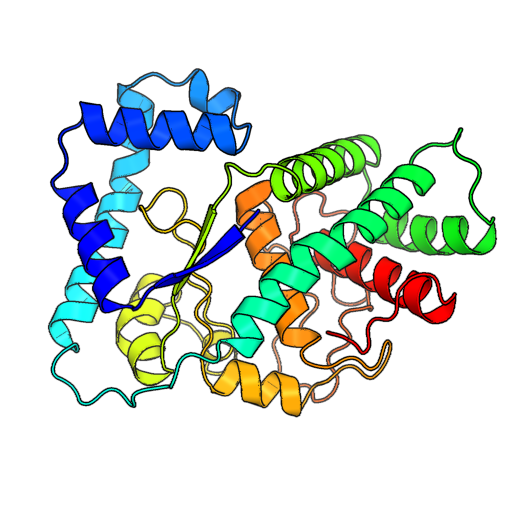 614 N N . ASP A 1 78 ? -9.528 -1.789 -23.089 1.00 52.25 78 ASP A N 1
ATOM 615 C CA . ASP A 1 78 ? -9.444 -0.473 -22.458 1.00 52.25 78 ASP A CA 1
ATOM 616 C C . ASP A 1 78 ? -10.392 -0.465 -21.255 1.00 52.25 78 ASP A C 1
ATOM 618 O O . ASP A 1 78 ? -11.609 -0.316 -21.399 1.00 52.25 78 ASP A O 1
ATOM 622 N N . LEU A 1 79 ? -9.842 -0.642 -20.054 1.00 56.75 79 LEU A N 1
ATOM 623 C CA . LEU A 1 79 ? -10.575 -0.358 -18.835 1.00 56.75 79 LEU A CA 1
ATOM 624 C C . LEU A 1 79 ? -10.521 1.154 -18.617 1.00 56.75 79 LEU A C 1
ATOM 626 O O . LEU A 1 79 ? -9.434 1.707 -18.412 1.00 56.75 79 LEU A O 1
ATOM 630 N N . PRO A 1 80 ? -11.664 1.860 -18.666 1.00 55.06 80 PRO A N 1
ATOM 631 C CA . PRO A 1 80 ? -11.674 3.269 -18.331 1.00 55.06 80 PRO A CA 1
ATOM 632 C C . PRO A 1 80 ? -11.235 3.418 -16.876 1.00 55.06 80 PRO A C 1
ATOM 634 O O . PRO A 1 80 ? -11.807 2.803 -15.979 1.00 55.06 80 PRO A O 1
ATOM 637 N N . LEU A 1 81 ? -10.221 4.253 -16.648 1.00 55.53 81 LEU A N 1
ATOM 638 C CA . LEU A 1 81 ? -9.782 4.607 -15.307 1.00 55.53 81 LEU A CA 1
ATOM 639 C C . LEU A 1 81 ? -10.975 5.137 -14.499 1.00 55.53 81 LEU A C 1
ATOM 641 O O . LEU A 1 81 ? -11.503 6.208 -14.818 1.00 55.53 81 LEU A O 1
ATOM 645 N N . ASP A 1 82 ? -11.373 4.436 -13.433 1.00 66.56 82 ASP A N 1
ATOM 646 C CA . ASP A 1 82 ? -12.397 4.959 -12.531 1.00 66.56 82 ASP A CA 1
ATOM 647 C C . ASP A 1 82 ? -11.776 6.025 -11.620 1.00 66.56 82 ASP A C 1
ATOM 649 O O . ASP A 1 82 ? -11.209 5.757 -10.559 1.00 66.56 82 ASP A O 1
ATOM 653 N N . THR A 1 83 ? -11.881 7.280 -12.051 1.00 69.38 83 THR A N 1
ATOM 654 C CA . THR A 1 83 ? -11.420 8.444 -11.286 1.00 69.38 83 THR A CA 1
ATOM 655 C C . THR A 1 83 ? -12.104 8.560 -9.923 1.00 69.38 83 THR A C 1
ATOM 657 O O . THR A 1 83 ? -11.545 9.191 -9.021 1.00 69.38 83 THR A O 1
ATOM 660 N N . ARG A 1 84 ? -13.268 7.918 -9.730 1.00 76.81 84 ARG A N 1
ATOM 661 C CA . ARG A 1 84 ? -13.936 7.843 -8.426 1.00 76.81 84 ARG A CA 1
ATOM 662 C C . ARG A 1 84 ? -13.172 6.938 -7.475 1.00 76.81 84 ARG A C 1
ATOM 664 O O . ARG A 1 84 ? -13.008 7.337 -6.331 1.00 76.81 84 ARG A O 1
ATOM 671 N N . LEU A 1 85 ? -12.636 5.806 -7.942 1.00 76.69 85 LEU A N 1
ATOM 672 C CA . LEU A 1 85 ? -11.784 4.944 -7.117 1.00 76.69 85 LEU A CA 1
ATOM 673 C C . LEU A 1 85 ? -10.513 5.676 -6.692 1.00 76.69 85 LEU A C 1
ATOM 675 O O . LEU A 1 85 ? -10.199 5.681 -5.514 1.00 76.69 85 LEU A O 1
ATOM 679 N N . LEU A 1 86 ? -9.837 6.400 -7.592 1.00 79.12 86 LEU A N 1
ATOM 680 C CA . LEU A 1 86 ? -8.655 7.188 -7.207 1.00 79.12 86 LEU A CA 1
ATOM 681 C C . LEU A 1 86 ? -8.983 8.273 -6.166 1.00 79.12 86 LEU A C 1
ATOM 683 O O . LEU A 1 86 ? -8.212 8.506 -5.228 1.00 79.12 86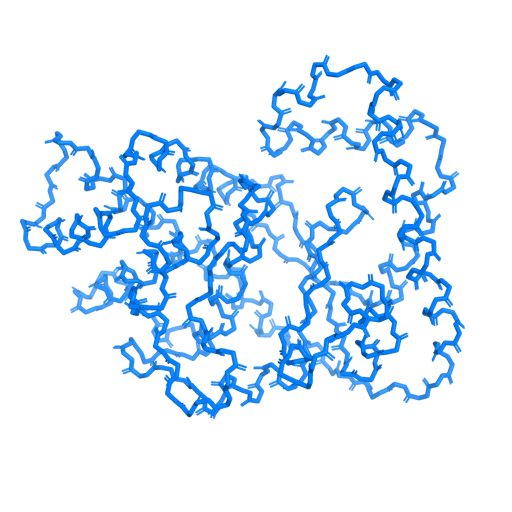 LEU A O 1
ATOM 687 N N . SER A 1 87 ? -10.106 8.974 -6.346 1.00 84.56 87 SER A N 1
ATOM 688 C CA . SER A 1 87 ? -10.580 9.964 -5.374 1.00 84.56 87 SER A CA 1
ATOM 689 C C . SER A 1 87 ? -10.900 9.304 -4.036 1.00 84.56 87 SER A C 1
ATOM 691 O O . SER A 1 87 ? -10.555 9.846 -2.987 1.00 84.56 87 SER A O 1
ATOM 693 N N . LEU A 1 88 ? -11.516 8.126 -4.080 1.00 86.00 88 LEU A N 1
ATOM 694 C CA . LEU A 1 88 ? -11.860 7.326 -2.922 1.00 86.00 88 LEU A CA 1
ATOM 695 C C . LEU A 1 88 ? -10.611 6.873 -2.155 1.00 86.00 88 LEU A C 1
ATOM 697 O O . LEU A 1 88 ? -10.535 7.127 -0.959 1.00 86.00 88 LEU A O 1
ATOM 701 N N . SER A 1 89 ? -9.600 6.311 -2.826 1.00 85.50 89 SER A N 1
ATOM 702 C CA . SER A 1 89 ? -8.319 5.910 -2.219 1.00 85.50 89 SER A CA 1
ATOM 703 C C . SER A 1 89 ? -7.644 7.084 -1.513 1.00 85.50 89 SER A C 1
ATOM 705 O O . SER A 1 89 ? -7.216 6.975 -0.365 1.00 85.50 89 SER A O 1
ATOM 707 N N . ASN A 1 90 ? -7.582 8.241 -2.185 1.00 87.38 90 ASN A N 1
ATOM 708 C CA . ASN A 1 90 ? -7.029 9.459 -1.598 1.00 87.38 90 ASN A CA 1
ATOM 709 C C . ASN A 1 90 ? -7.830 9.902 -0.370 1.00 87.38 90 ASN A C 1
ATOM 711 O O . ASN A 1 90 ? -7.229 10.242 0.649 1.00 87.38 90 ASN A O 1
ATOM 715 N N . SER A 1 91 ? -9.161 9.898 -0.453 1.00 91.12 91 SER A N 1
ATOM 716 C CA . SER A 1 91 ? -10.021 10.312 0.653 1.00 91.12 91 SER A CA 1
ATOM 717 C C . SER A 1 91 ? -9.904 9.355 1.839 1.00 91.12 91 SER A C 1
ATOM 719 O O . SER A 1 91 ? -9.719 9.801 2.964 1.00 91.12 91 SER A O 1
ATOM 721 N N . PHE A 1 92 ? -9.952 8.045 1.609 1.00 91.56 92 PHE A N 1
ATOM 722 C CA . PHE A 1 92 ? -9.863 7.034 2.659 1.00 91.56 92 PHE A CA 1
ATOM 723 C C . PHE A 1 92 ? -8.537 7.130 3.424 1.00 91.56 92 PHE A C 1
ATOM 725 O O . PHE A 1 92 ? -8.531 7.335 4.640 1.00 91.56 92 PHE A O 1
ATOM 732 N N . ILE A 1 93 ? -7.405 7.089 2.714 1.00 90.81 93 ILE A N 1
ATOM 733 C CA . ILE A 1 93 ? -6.075 7.115 3.337 1.00 90.81 93 ILE A CA 1
ATOM 734 C C . ILE A 1 93 ? -5.792 8.439 4.049 1.00 90.81 93 ILE A C 1
ATOM 736 O O . ILE A 1 93 ? -5.140 8.437 5.086 1.00 90.81 93 ILE A O 1
ATOM 740 N N . ASN A 1 94 ? -6.266 9.577 3.532 1.00 91.69 94 ASN A N 1
ATOM 741 C CA . ASN A 1 94 ? -5.963 10.876 4.144 1.00 91.69 94 ASN A CA 1
ATOM 742 C C . ASN A 1 94 ? -7.027 11.352 5.149 1.00 91.69 94 ASN A C 1
ATOM 744 O O . ASN A 1 94 ? -6.760 12.299 5.884 1.00 91.69 94 ASN A O 1
ATOM 748 N N . THR A 1 95 ? -8.225 10.758 5.187 1.00 92.75 95 THR A N 1
ATOM 749 C CA . THR A 1 95 ? -9.333 11.224 6.049 1.00 92.75 95 THR A CA 1
ATOM 750 C C . THR A 1 95 ? -9.817 10.171 7.043 1.00 92.75 95 THR A C 1
ATOM 752 O O . THR A 1 95 ? -10.135 10.536 8.170 1.00 92.75 95 THR A O 1
ATOM 755 N N . ALA A 1 96 ? -9.861 8.888 6.676 1.00 93.44 96 ALA A N 1
ATOM 756 C CA . ALA A 1 96 ? -10.343 7.825 7.561 1.00 93.44 96 ALA A CA 1
ATOM 757 C C . ALA A 1 96 ? -9.210 7.191 8.381 1.00 93.44 96 ALA A C 1
ATOM 759 O O . ALA A 1 96 ? -9.316 7.075 9.601 1.00 93.44 96 ALA A O 1
ATOM 760 N N . VAL A 1 97 ? -8.109 6.818 7.721 1.00 95.00 97 VAL A N 1
ATOM 761 C CA . VAL A 1 97 ? -6.985 6.109 8.358 1.00 95.00 97 VAL A CA 1
ATOM 762 C C . VAL A 1 97 ? -6.301 6.918 9.476 1.00 95.00 97 VAL A C 1
ATOM 764 O O . VAL A 1 97 ? -6.076 6.341 10.542 1.00 95.00 97 VAL A O 1
ATOM 767 N N . PRO A 1 98 ? -5.999 8.228 9.324 1.00 96.19 98 PRO A N 1
ATOM 768 C CA . PRO A 1 98 ? -5.256 8.963 10.347 1.00 96.19 98 PRO A CA 1
ATOM 769 C C . PRO A 1 98 ? -5.994 9.034 11.696 1.00 96.19 98 PRO A C 1
ATOM 771 O O . PRO A 1 98 ? -5.388 8.647 12.695 1.00 96.19 98 PRO A O 1
ATOM 774 N N . PRO A 1 99 ? -7.296 9.395 11.761 1.00 94.88 99 PRO A N 1
ATOM 775 C CA . PRO A 1 99 ? -8.045 9.372 13.020 1.00 94.88 99 PRO A CA 1
ATOM 776 C C . PRO A 1 99 ? -8.114 7.992 13.692 1.00 94.88 99 PRO A C 1
ATOM 778 O O . PRO A 1 99 ? -8.103 7.908 14.920 1.00 94.88 99 PRO A O 1
ATOM 781 N N . ALA A 1 100 ? -8.174 6.904 12.915 1.00 95.44 100 ALA A N 1
ATOM 782 C CA . ALA A 1 100 ? -8.153 5.552 13.473 1.00 95.44 100 ALA A CA 1
ATOM 783 C C . ALA A 1 100 ? -6.799 5.232 14.116 1.00 95.44 100 ALA A C 1
ATOM 785 O O . ALA A 1 100 ? -6.753 4.764 15.254 1.00 95.44 100 ALA A O 1
ATOM 786 N N . ILE A 1 101 ? -5.695 5.551 13.434 1.00 96.81 101 ILE A N 1
ATOM 787 C CA . ILE A 1 101 ? -4.345 5.389 13.988 1.00 96.81 101 ILE A CA 1
ATOM 788 C C . ILE A 1 101 ? -4.164 6.249 15.244 1.00 96.81 101 ILE A C 1
ATOM 790 O O . ILE A 1 101 ? -3.637 5.768 16.245 1.00 96.81 101 ILE A O 1
ATOM 794 N N . GLU A 1 102 ? -4.631 7.497 15.229 1.00 95.06 102 GLU A N 1
ATOM 795 C CA . GLU A 1 102 ? -4.584 8.392 16.391 1.00 95.06 102 GLU A CA 1
ATOM 796 C C . GLU A 1 102 ? -5.336 7.808 17.594 1.00 95.06 102 GLU A C 1
ATOM 798 O O . GLU A 1 102 ? -4.835 7.867 18.718 1.00 95.06 102 GLU A O 1
ATOM 803 N N . LEU A 1 103 ? -6.495 7.181 17.373 1.00 94.00 103 LEU A N 1
ATOM 804 C CA . LEU A 1 103 ? -7.264 6.528 18.433 1.00 94.00 103 LEU A CA 1
ATOM 805 C C . LEU A 1 103 ? -6.570 5.268 18.982 1.00 94.00 103 LEU A C 1
ATOM 807 O O . LEU A 1 103 ? -6.594 5.033 20.196 1.00 94.00 103 LEU A O 1
ATOM 811 N N . ILE A 1 104 ? -5.914 4.480 18.125 1.00 95.56 104 ILE A N 1
ATOM 812 C CA . ILE A 1 104 ? -5.081 3.350 18.567 1.00 95.56 104 ILE A CA 1
ATOM 813 C C . ILE A 1 104 ? -3.915 3.870 19.414 1.00 95.56 104 ILE A C 1
ATOM 815 O O . ILE A 1 104 ? -3.713 3.409 20.535 1.00 95.56 104 ILE A O 1
ATOM 819 N N . LEU A 1 105 ? -3.188 4.882 18.929 1.00 95.06 105 LEU A N 1
ATOM 820 C CA . LEU A 1 105 ? -2.065 5.496 19.641 1.00 95.06 105 LEU A CA 1
ATOM 821 C C . LEU A 1 105 ? -2.484 6.075 20.999 1.00 95.06 105 LEU A C 1
ATOM 823 O O . LEU A 1 105 ? -1.766 5.891 21.980 1.00 95.06 105 LEU A O 1
ATOM 827 N N . ALA A 1 106 ? -3.650 6.723 21.071 1.00 91.69 106 ALA A N 1
ATOM 828 C CA . ALA A 1 106 ? -4.232 7.210 22.318 1.00 91.69 106 ALA A CA 1
ATOM 829 C C . ALA A 1 106 ? -4.560 6.067 23.290 1.00 91.69 106 ALA A C 1
ATOM 831 O O . ALA A 1 106 ? -4.402 6.222 24.493 1.00 91.69 106 ALA A O 1
ATOM 832 N N . THR A 1 107 ? -4.985 4.908 22.784 1.00 90.75 107 THR A N 1
ATOM 833 C CA . THR A 1 107 ? -5.246 3.720 23.614 1.00 90.75 107 THR A CA 1
ATOM 834 C C . THR A 1 107 ? -3.955 3.068 24.112 1.00 90.75 107 THR A C 1
ATOM 836 O O . THR A 1 107 ? -3.929 2.496 25.199 1.00 90.75 107 THR A O 1
ATOM 839 N N . LEU A 1 108 ? -2.873 3.166 23.336 1.00 89.38 108 LEU A N 1
ATOM 840 C CA . LEU A 1 108 ? -1.551 2.698 23.743 1.00 89.38 108 LEU A CA 1
ATOM 841 C C . LEU A 1 108 ? -0.902 3.609 24.793 1.00 89.38 108 LEU A C 1
ATOM 843 O O . LEU A 1 108 ? 0.019 3.159 25.470 1.00 89.38 108 LEU A O 1
ATOM 847 N N . ASP A 1 109 ? -1.313 4.873 24.916 1.00 83.81 109 ASP A N 1
ATOM 848 C CA . ASP A 1 109 ? -0.812 5.805 25.931 1.00 83.81 109 ASP A CA 1
ATOM 849 C C . ASP A 1 109 ? -1.681 5.758 27.193 1.00 83.81 109 ASP A C 1
ATOM 851 O O . ASP A 1 109 ? -2.805 6.258 27.221 1.00 83.81 109 ASP A O 1
ATOM 855 N N . GLU A 1 110 ? -1.126 5.208 28.272 1.00 70.19 110 GLU A N 1
ATOM 856 C CA . GLU A 1 110 ? -1.797 5.079 29.572 1.00 70.19 110 GLU A CA 1
ATOM 857 C C . GLU A 1 110 ? -2.249 6.426 30.170 1.00 70.19 110 GLU A C 1
ATOM 859 O O . GLU A 1 110 ? -3.091 6.454 31.068 1.00 70.19 110 GLU A O 1
ATOM 864 N N . ASN A 1 111 ? -1.720 7.549 29.670 1.00 72.38 111 ASN A N 1
ATOM 865 C CA . ASN A 1 111 ? -2.045 8.891 30.150 1.00 72.38 111 ASN A CA 1
ATOM 866 C C . ASN A 1 111 ? -3.164 9.580 29.358 1.00 72.38 111 ASN A C 1
ATOM 868 O O . ASN A 1 111 ? -3.604 10.663 29.756 1.00 72.38 111 ASN A O 1
ATOM 872 N N . THR A 1 112 ? -3.625 9.002 28.244 1.00 69.56 112 THR A N 1
ATOM 873 C CA . THR A 1 112 ? -4.631 9.645 27.393 1.00 69.56 112 THR A CA 1
ATOM 874 C C . THR A 1 112 ? -6.048 9.225 27.804 1.00 69.56 112 THR A C 1
ATOM 876 O O . THR A 1 112 ? -6.391 8.042 27.752 1.00 69.56 112 THR A O 1
ATOM 879 N N . PRO A 1 113 ? -6.925 10.169 28.200 1.00 64.69 113 PRO A N 1
ATOM 880 C CA . PRO A 1 113 ? -8.296 9.837 28.559 1.00 64.69 113 PRO A CA 1
ATOM 881 C C . PRO A 1 113 ? -9.100 9.441 27.313 1.00 64.69 113 PRO A C 1
ATOM 883 O O . PRO A 1 113 ? -9.386 10.268 26.450 1.00 64.69 113 PRO A O 1
ATOM 886 N N . SER A 1 114 ? -9.517 8.178 27.253 1.00 65.75 114 SER A N 1
ATOM 887 C CA . SER A 1 114 ? -10.433 7.639 26.243 1.00 65.75 114 SER A CA 1
ATOM 888 C C . SER A 1 114 ? -11.586 6.889 26.932 1.00 65.75 114 SER A C 1
ATOM 890 O O . SER A 1 114 ? -11.416 6.396 28.054 1.00 65.75 114 SER A O 1
ATOM 892 N N . PRO A 1 115 ? -12.794 6.818 26.334 1.00 72.94 115 PRO A N 1
ATOM 893 C CA . PRO A 1 115 ? -13.902 6.073 26.920 1.00 72.94 115 PRO A CA 1
ATOM 894 C C . PRO A 1 115 ? -13.502 4.619 27.193 1.00 72.94 115 PRO A C 1
ATOM 896 O O . PRO A 1 115 ? -13.132 3.898 26.268 1.00 72.94 115 PRO A O 1
ATOM 899 N N . ALA A 1 116 ? -13.654 4.165 28.442 1.00 76.44 116 ALA A N 1
ATOM 900 C CA . ALA A 1 116 ? -13.156 2.864 28.903 1.00 76.44 116 ALA A CA 1
ATOM 901 C C . ALA A 1 116 ? -13.548 1.685 27.992 1.00 76.44 116 ALA A C 1
ATOM 903 O O . ALA A 1 116 ? -12.734 0.809 27.732 1.00 76.44 116 ALA A O 1
ATOM 904 N N . CYS A 1 117 ? -14.769 1.686 27.448 1.00 77.56 117 CYS A N 1
ATOM 905 C CA . CYS A 1 117 ? -15.228 0.629 26.544 1.00 77.56 117 CYS A CA 1
ATOM 906 C C . CYS A 1 117 ? -14.563 0.640 25.153 1.00 77.56 117 CYS A C 1
ATOM 908 O O . CYS A 1 117 ? -14.415 -0.423 24.559 1.00 77.56 117 CYS A O 1
ATOM 910 N N . ILE A 1 118 ? -14.183 1.810 24.623 1.00 81.81 118 ILE A N 1
ATOM 911 C CA . ILE A 1 118 ? -13.491 1.930 23.330 1.00 81.81 118 ILE A CA 1
ATOM 912 C C . ILE A 1 118 ? -12.043 1.493 23.514 1.00 81.81 118 ILE A C 1
ATOM 914 O O . ILE A 1 118 ? -11.581 0.615 22.791 1.00 81.81 118 ILE A O 1
ATOM 918 N N . SER A 1 119 ? -11.380 2.033 24.542 1.00 83.81 119 SER A N 1
ATOM 919 C CA . SER A 1 119 ? -10.018 1.638 24.898 1.00 83.81 119 SER A CA 1
ATOM 920 C C . SER A 1 119 ? -9.921 0.140 25.142 1.00 83.81 119 SER A C 1
ATOM 922 O O . SER A 1 119 ? -9.052 -0.502 24.577 1.00 83.81 119 SER A O 1
ATOM 924 N N . GLN A 1 120 ? -10.849 -0.447 25.904 1.00 86.75 120 GLN A N 1
ATOM 925 C CA . GLN A 1 120 ? -10.819 -1.880 26.186 1.00 86.75 120 GLN A CA 1
ATOM 926 C C . GLN A 1 120 ? -10.941 -2.727 24.915 1.00 86.75 120 GLN A C 1
ATOM 928 O O . GLN A 1 120 ? -10.201 -3.691 24.771 1.00 86.75 120 GLN A O 1
ATOM 933 N N . HIS A 1 121 ? -11.833 -2.369 23.986 1.00 89.50 121 HIS A N 1
ATOM 934 C CA . HIS A 1 121 ? -12.004 -3.132 22.748 1.00 89.50 121 HIS A CA 1
ATOM 935 C C . HIS A 1 121 ? -10.757 -3.066 21.856 1.00 89.50 121 HIS A C 1
ATOM 937 O O . HIS A 1 121 ? -10.296 -4.094 21.369 1.00 89.50 121 HIS A O 1
ATOM 943 N N . ILE A 1 122 ? -10.179 -1.872 21.691 1.00 92.44 122 ILE A N 1
ATOM 944 C CA . ILE A 1 122 ? -8.944 -1.682 20.918 1.00 92.44 122 ILE A CA 1
ATOM 945 C C . ILE A 1 122 ? -7.771 -2.395 21.600 1.00 92.44 122 ILE A C 1
ATOM 947 O O . ILE A 1 122 ? -6.992 -3.061 20.924 1.00 92.44 122 ILE A O 1
ATOM 951 N N . SER A 1 123 ? -7.656 -2.308 22.929 1.00 90.88 123 SER A N 1
ATOM 952 C CA . SER A 1 123 ? -6.617 -3.003 23.693 1.00 90.88 123 SER A CA 1
ATOM 953 C C . SER A 1 123 ? -6.713 -4.519 23.554 1.00 90.88 123 SER A C 1
ATOM 955 O O . SER A 1 123 ? -5.683 -5.147 23.356 1.00 90.88 123 SER A O 1
ATOM 957 N N . THR A 1 124 ? -7.915 -5.108 23.591 1.00 91.94 124 THR A N 1
ATOM 958 C CA . THR A 1 124 ? -8.081 -6.558 23.387 1.00 91.94 124 THR A CA 1
ATOM 959 C C . THR A 1 124 ? -7.512 -6.997 22.041 1.00 91.94 124 THR A C 1
ATOM 961 O O . THR A 1 124 ? -6.645 -7.859 22.007 1.00 91.94 124 THR A O 1
ATOM 964 N N . HIS A 1 125 ? -7.905 -6.345 20.945 1.00 92.94 125 HIS A N 1
ATOM 965 C CA . HIS A 1 125 ? -7.388 -6.698 19.620 1.00 92.94 125 HIS A CA 1
ATOM 966 C C . HIS A 1 125 ? -5.908 -6.353 19.434 1.00 92.94 125 HIS A C 1
ATOM 968 O O . HIS A 1 125 ? -5.203 -7.038 18.699 1.00 92.94 125 HIS A O 1
ATOM 974 N N . THR A 1 126 ? -5.422 -5.315 20.116 1.00 93.62 126 THR A N 1
ATOM 975 C CA . THR A 1 126 ? -3.992 -5.000 20.158 1.00 93.62 126 THR A CA 1
ATOM 976 C C . THR A 1 126 ? -3.208 -6.149 20.780 1.00 93.62 126 THR A C 1
ATOM 978 O O . THR A 1 126 ? -2.212 -6.568 20.207 1.00 93.62 126 THR A O 1
ATOM 981 N N . ASP A 1 127 ? -3.662 -6.669 21.921 1.00 91.00 127 ASP A N 1
ATOM 982 C CA . ASP A 1 127 ? -2.976 -7.746 22.637 1.00 91.00 127 ASP A CA 1
ATOM 983 C C . ASP A 1 127 ? -3.100 -9.097 21.914 1.00 91.00 127 ASP A C 1
ATOM 985 O O . ASP A 1 127 ? -2.183 -9.913 21.988 1.00 91.00 127 ASP A O 1
ATOM 989 N N . ASP A 1 128 ? -4.194 -9.321 21.179 1.00 91.19 128 ASP A N 1
ATOM 990 C CA . ASP A 1 128 ? -4.363 -10.507 20.330 1.00 91.19 128 ASP A CA 1
ATOM 991 C C . ASP A 1 128 ? -3.370 -10.508 19.153 1.00 91.19 128 ASP A C 1
ATOM 993 O O . ASP A 1 128 ? -2.771 -11.535 18.831 1.00 91.19 128 ASP A O 1
ATOM 997 N N . LEU A 1 129 ? -3.181 -9.354 18.506 1.00 92.06 129 LEU A N 1
ATOM 998 C CA . LEU A 1 129 ? -2.390 -9.235 17.277 1.00 92.06 129 LEU A CA 1
ATOM 999 C C . LEU A 1 129 ? -0.908 -8.936 17.535 1.00 92.06 129 LEU A C 1
ATOM 1001 O O . LEU A 1 129 ? -0.056 -9.350 16.752 1.00 92.06 129 LEU A O 1
ATOM 1005 N N . PHE A 1 130 ? -0.573 -8.257 18.634 1.00 93.69 130 PHE A N 1
ATOM 1006 C CA . PHE A 1 130 ? 0.761 -7.711 18.883 1.00 93.69 130 PHE A CA 1
ATOM 1007 C C . PHE A 1 130 ? 1.248 -8.027 20.300 1.00 93.69 130 PHE A C 1
ATOM 1009 O O . PHE A 1 130 ? 0.503 -7.939 21.269 1.00 93.69 130 PHE A O 1
ATOM 1016 N N . ASN A 1 131 ? 2.531 -8.372 20.438 1.00 90.56 131 ASN A N 1
ATOM 1017 C CA . ASN A 1 131 ? 3.184 -8.599 21.737 1.00 90.56 131 ASN A CA 1
ATOM 1018 C C . ASN A 1 131 ? 4.134 -7.463 22.158 1.00 90.56 131 ASN A C 1
ATOM 1020 O O . ASN A 1 131 ? 4.599 -7.451 23.297 1.00 90.56 131 ASN A O 1
ATOM 1024 N N . ASP A 1 132 ? 4.409 -6.508 21.265 1.00 92.38 132 ASP A N 1
ATOM 1025 C CA . ASP A 1 132 ? 5.276 -5.358 21.512 1.00 92.38 132 ASP A CA 1
ATOM 1026 C C . ASP A 1 132 ? 4.525 -4.052 21.217 1.00 92.38 132 ASP A C 1
ATOM 1028 O O . ASP A 1 132 ? 4.430 -3.578 20.081 1.00 92.38 132 ASP A O 1
ATOM 1032 N N . ARG A 1 133 ? 3.966 -3.461 22.277 1.00 91.50 133 ARG A N 1
ATOM 1033 C CA . ARG A 1 133 ? 3.185 -2.221 22.195 1.00 91.50 133 ARG A CA 1
ATOM 1034 C C . ARG A 1 133 ? 4.038 -0.998 21.853 1.00 91.50 133 ARG A C 1
ATOM 1036 O O . ARG A 1 133 ? 3.515 -0.066 21.244 1.00 91.50 133 ARG A O 1
ATOM 1043 N N . GLU A 1 134 ? 5.314 -0.970 22.241 1.00 91.81 134 GLU A N 1
ATOM 1044 C CA . GLU A 1 134 ? 6.198 0.153 21.906 1.00 91.81 134 GLU A CA 1
ATOM 1045 C C . GLU A 1 134 ? 6.578 0.108 20.427 1.00 91.81 134 GLU A C 1
ATOM 1047 O O . GLU A 1 134 ? 6.500 1.133 19.748 1.00 91.81 134 GLU A O 1
ATOM 1052 N N . HIS A 1 135 ? 6.882 -1.081 19.904 1.00 92.06 135 HIS A N 1
ATOM 1053 C CA . HIS A 1 135 ? 7.148 -1.266 18.482 1.00 92.06 135 HIS A CA 1
ATOM 1054 C C . HIS A 1 135 ? 5.920 -0.934 17.625 1.00 92.06 135 HIS A C 1
ATOM 1056 O O . HIS A 1 135 ? 6.020 -0.164 16.668 1.00 92.06 135 HIS A O 1
ATOM 1062 N N . LEU A 1 136 ? 4.735 -1.420 18.016 1.00 94.88 136 LEU A N 1
ATOM 1063 C CA . LEU A 1 136 ? 3.473 -1.061 17.362 1.00 94.88 136 LEU A CA 1
ATOM 1064 C C . LEU A 1 136 ? 3.274 0.462 17.345 1.00 94.88 136 LEU A C 1
ATOM 1066 O O . LEU A 1 136 ? 2.938 1.046 16.314 1.00 94.88 136 LEU A O 1
ATOM 1070 N N . ARG A 1 137 ? 3.516 1.128 18.479 1.00 94.62 137 ARG A N 1
ATOM 1071 C CA . ARG A 1 137 ? 3.404 2.586 18.596 1.00 94.62 137 ARG A CA 1
ATOM 1072 C C . ARG A 1 137 ? 4.384 3.311 17.670 1.00 94.62 137 ARG A C 1
ATOM 1074 O O . ARG A 1 137 ? 4.001 4.311 17.061 1.00 94.62 137 ARG A O 1
ATOM 1081 N N . GLU A 1 138 ? 5.628 2.850 17.568 1.00 93.31 138 GLU A N 1
ATOM 1082 C CA . GLU A 1 138 ? 6.634 3.413 16.660 1.00 93.31 138 GLU A CA 1
ATOM 1083 C C . GLU A 1 138 ? 6.189 3.300 15.196 1.00 93.31 138 GLU A C 1
ATOM 1085 O O . GLU A 1 138 ? 6.154 4.304 14.479 1.00 93.31 138 GLU A O 1
ATOM 1090 N N . LYS A 1 139 ? 5.760 2.106 14.780 1.00 93.12 139 LYS A N 1
ATOM 1091 C CA . LYS A 1 139 ? 5.305 1.819 13.414 1.00 93.12 139 LYS A CA 1
ATOM 1092 C C . LYS A 1 139 ? 4.050 2.609 13.044 1.00 93.12 139 LYS A C 1
ATOM 1094 O O . LYS A 1 139 ? 4.015 3.245 11.994 1.00 93.12 139 LYS A O 1
ATOM 1099 N N . LEU A 1 140 ? 3.057 2.676 13.931 1.00 95.50 140 LEU A N 1
ATOM 1100 C CA . LEU A 1 140 ? 1.846 3.480 13.725 1.00 95.50 140 LEU A CA 1
ATOM 1101 C C . LEU A 1 140 ? 2.150 4.981 13.613 1.00 95.50 140 LEU A C 1
ATOM 1103 O O . LEU A 1 140 ? 1.575 5.665 12.766 1.00 95.50 140 LEU A O 1
ATOM 1107 N N . ARG A 1 141 ? 3.082 5.506 14.421 1.00 94.19 141 ARG A N 1
ATOM 1108 C CA . ARG A 1 141 ? 3.544 6.901 14.294 1.00 94.19 141 ARG A CA 1
ATOM 1109 C C . ARG A 1 141 ? 4.246 7.148 12.965 1.00 94.19 141 ARG A C 1
ATOM 1111 O O . ARG A 1 141 ? 4.055 8.215 12.381 1.00 94.19 141 ARG A O 1
ATOM 1118 N N . LEU A 1 142 ? 5.034 6.185 12.490 1.00 90.31 142 LEU A N 1
ATOM 1119 C CA . LEU A 1 142 ? 5.687 6.268 11.190 1.00 90.31 142 LEU A CA 1
ATOM 1120 C C . LEU A 1 142 ? 4.654 6.287 10.055 1.00 90.31 142 LEU A C 1
ATOM 1122 O O . LEU A 1 142 ? 4.690 7.211 9.244 1.00 90.31 142 LEU A O 1
ATOM 1126 N N . ILE A 1 143 ? 3.679 5.366 10.053 1.00 91.19 143 ILE A N 1
ATOM 1127 C CA . ILE A 1 143 ? 2.565 5.360 9.086 1.00 91.19 143 ILE A CA 1
ATOM 1128 C C . ILE A 1 143 ? 1.852 6.715 9.090 1.00 91.19 143 ILE A C 1
ATOM 1130 O O . ILE A 1 143 ? 1.719 7.345 8.042 1.00 91.19 143 ILE A O 1
ATOM 1134 N N . LEU A 1 144 ? 1.434 7.193 10.267 1.00 93.69 144 LEU A N 1
ATOM 1135 C CA . LEU A 1 144 ? 0.717 8.460 10.409 1.00 93.69 144 LEU A CA 1
ATOM 1136 C C . LEU A 1 144 ? 1.532 9.635 9.855 1.00 93.69 144 LEU A C 1
ATOM 1138 O O . LEU A 1 144 ? 1.017 10.434 9.072 1.00 93.69 144 LEU A O 1
ATOM 1142 N N . SER A 1 145 ? 2.817 9.711 10.215 1.00 90.56 145 SER A N 1
ATOM 1143 C CA . SER A 1 145 ? 3.723 10.750 9.727 1.00 90.56 145 SER A CA 1
ATOM 1144 C C . SER A 1 145 ? 3.849 10.714 8.205 1.00 90.56 145 SER A C 1
ATOM 1146 O O . SER A 1 145 ? 3.707 11.751 7.558 1.00 90.56 145 SER A O 1
ATOM 1148 N N . LEU A 1 146 ? 4.067 9.536 7.616 1.00 87.25 146 LEU A N 1
ATOM 1149 C CA . LEU A 1 146 ? 4.247 9.374 6.173 1.00 8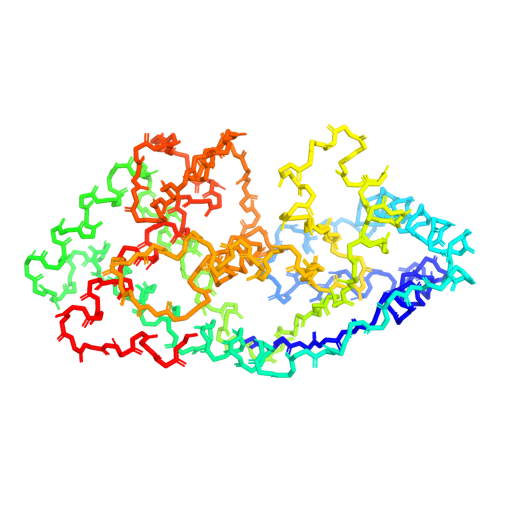7.25 146 LEU A CA 1
ATOM 1150 C C . LEU A 1 146 ? 2.958 9.664 5.391 1.00 87.25 146 LEU A C 1
ATOM 1152 O O . LEU A 1 146 ? 3.005 10.338 4.359 1.00 87.25 146 LEU A O 1
ATOM 1156 N N . ILE A 1 147 ? 1.795 9.253 5.907 1.00 88.00 147 ILE A N 1
ATOM 1157 C CA . ILE A 1 147 ? 0.494 9.628 5.340 1.00 88.00 147 ILE A CA 1
ATOM 1158 C C . ILE A 1 147 ? 0.304 11.143 5.402 1.00 88.00 147 ILE A C 1
ATOM 1160 O O . ILE A 1 147 ? -0.182 11.731 4.445 1.00 88.00 147 ILE A O 1
ATOM 1164 N N . GLN A 1 148 ? 0.711 11.823 6.468 1.00 87.12 148 GLN A N 1
ATOM 1165 C CA . GLN A 1 148 ? 0.532 13.274 6.576 1.00 87.12 148 GLN A CA 1
ATOM 1166 C C . GLN A 1 148 ? 1.582 14.081 5.790 1.00 87.12 148 GLN A C 1
ATOM 1168 O O . GLN A 1 148 ? 1.419 15.289 5.601 1.00 87.12 148 GLN A O 1
ATOM 1173 N N . GLN A 1 149 ? 2.633 13.443 5.265 1.00 79.69 149 GLN A N 1
ATOM 1174 C CA . GLN A 1 149 ? 3.650 14.130 4.473 1.00 79.69 149 GLN A CA 1
ATOM 1175 C C . GLN A 1 149 ? 3.161 14.458 3.047 1.00 79.69 149 GLN A C 1
ATOM 1177 O O . GLN A 1 149 ? 2.758 13.568 2.289 1.00 79.69 149 GLN A O 1
ATOM 1182 N N . PRO A 1 150 ? 3.255 15.731 2.610 1.00 66.69 150 PRO A N 1
ATOM 1183 C CA . PRO A 1 150 ? 2.823 16.145 1.274 1.00 66.69 150 PRO A CA 1
ATOM 1184 C C . PRO A 1 150 ? 3.805 15.743 0.163 1.00 66.69 150 PRO A C 1
ATOM 1186 O O . PRO A 1 150 ? 3.444 15.770 -1.009 1.00 66.69 150 PRO A O 1
ATOM 1189 N N . MET A 1 151 ? 5.048 15.390 0.511 1.00 70.75 151 MET A N 1
ATOM 1190 C CA . MET A 1 151 ? 6.092 15.023 -0.455 1.00 70.75 151 MET A CA 1
ATOM 1191 C C . MET A 1 151 ? 6.032 13.561 -0.901 1.00 70.75 151 MET A C 1
ATOM 1193 O O . MET A 1 151 ? 6.719 13.198 -1.858 1.00 70.75 151 MET A O 1
ATOM 1197 N N . LEU A 1 152 ? 5.255 12.733 -0.200 1.00 73.12 152 LEU A N 1
ATOM 1198 C CA . LEU A 1 152 ? 5.069 11.336 -0.543 1.00 73.12 152 LEU A CA 1
ATOM 1199 C C . LEU A 1 152 ? 3.914 11.235 -1.544 1.00 73.12 152 LEU A C 1
ATOM 1201 O O . LEU A 1 152 ? 2.732 11.337 -1.193 1.00 73.12 152 LEU A O 1
ATOM 1205 N N . GLN A 1 153 ? 4.288 11.115 -2.812 1.00 75.69 153 GLN A N 1
ATOM 1206 C CA . GLN A 1 153 ? 3.389 10.715 -3.880 1.00 75.69 153 GLN A CA 1
ATOM 1207 C C . GLN A 1 153 ? 3.464 9.190 -4.010 1.00 75.69 153 GLN A C 1
ATOM 1209 O O . GLN A 1 153 ? 4.462 8.565 -3.631 1.00 75.69 153 GLN A O 1
ATOM 1214 N N . SER A 1 154 ? 2.357 8.604 -4.444 1.00 74.81 154 SER A N 1
ATOM 1215 C CA . SER A 1 154 ? 2.252 7.192 -4.745 1.00 74.81 154 SER A CA 1
ATOM 1216 C C . SER A 1 154 ? 1.570 7.004 -6.101 1.00 74.81 154 SER A C 1
ATOM 1218 O O . SER A 1 154 ? 0.592 7.692 -6.412 1.00 74.81 154 SER A O 1
ATOM 1220 N N . GLU A 1 155 ? 2.095 6.121 -6.945 1.00 75.19 155 GLU A N 1
ATOM 1221 C CA . GLU A 1 155 ? 1.638 5.926 -8.321 1.00 75.19 155 GLU A CA 1
ATOM 1222 C C . GLU A 1 155 ? 1.013 4.554 -8.509 1.00 75.19 155 GLU A C 1
ATOM 1224 O O . GLU A 1 155 ? 1.727 3.567 -8.618 1.00 75.19 155 GLU A O 1
ATOM 1229 N N . ILE A 1 156 ? -0.313 4.534 -8.614 1.00 73.44 156 ILE A N 1
ATOM 1230 C CA . ILE A 1 156 ? -1.141 3.353 -8.843 1.00 73.44 156 ILE A CA 1
ATOM 1231 C C . ILE A 1 156 ? -1.128 3.034 -10.340 1.00 73.44 156 ILE A C 1
ATOM 1233 O O . ILE A 1 156 ? -1.444 3.899 -11.167 1.00 73.44 156 ILE A O 1
ATOM 1237 N N . ILE A 1 157 ? -0.792 1.795 -10.702 1.00 71.88 157 ILE A N 1
ATOM 1238 C CA . ILE A 1 157 ? -0.925 1.336 -12.084 1.00 71.88 157 ILE A CA 1
ATOM 1239 C C . ILE A 1 157 ? -2.320 0.757 -12.265 1.00 71.88 157 ILE A C 1
ATOM 1241 O O . ILE A 1 157 ? -2.627 -0.323 -11.783 1.00 71.88 157 ILE A O 1
ATOM 1245 N N . TYR A 1 158 ? -3.161 1.438 -13.027 1.00 66.56 158 TYR A N 1
ATOM 1246 C CA . TYR A 1 158 ? -4.448 0.869 -13.406 1.00 66.56 158 TYR A CA 1
ATOM 1247 C C . TYR A 1 158 ? -4.270 -0.032 -14.636 1.00 66.56 158 TYR A C 1
ATOM 1249 O O . TYR A 1 158 ? -3.753 0.432 -15.656 1.00 66.56 158 TYR A O 1
ATOM 1257 N N . THR A 1 159 ? -4.650 -1.310 -14.539 1.00 69.06 159 THR A N 1
ATOM 1258 C CA . THR A 1 159 ? -4.463 -2.292 -15.617 1.00 69.06 159 THR A CA 1
ATOM 1259 C C . THR A 1 159 ? -5.611 -3.297 -15.673 1.00 69.06 159 THR A C 1
ATOM 1261 O O . THR A 1 159 ? -6.274 -3.554 -14.671 1.00 69.06 159 THR A O 1
ATOM 1264 N N . ASP A 1 160 ? -5.844 -3.888 -16.840 1.00 69.50 160 ASP A N 1
ATOM 1265 C CA . ASP A 1 160 ? -6.839 -4.941 -17.014 1.00 69.50 160 ASP A CA 1
ATOM 1266 C C . ASP A 1 160 ? -6.296 -6.335 -16.679 1.00 69.50 160 ASP A C 1
ATOM 1268 O O . ASP A 1 160 ? -5.089 -6.557 -16.621 1.00 69.50 160 ASP A O 1
ATOM 1272 N N . LEU A 1 161 ? -7.202 -7.294 -16.459 1.00 70.50 161 LEU A N 1
ATOM 1273 C CA . LEU A 1 161 ? -6.838 -8.665 -16.088 1.00 70.50 161 LEU A CA 1
ATOM 1274 C C . LEU A 1 161 ? -5.943 -9.338 -17.139 1.00 70.50 161 LEU A C 1
ATOM 1276 O O . LEU A 1 161 ? -5.060 -10.118 -16.790 1.00 70.50 161 LEU A O 1
ATOM 1280 N N . ASN A 1 162 ? -6.155 -9.046 -18.423 1.00 73.94 162 ASN A N 1
ATOM 1281 C CA . ASN A 1 162 ? -5.351 -9.634 -19.483 1.00 73.94 162 ASN A CA 1
ATOM 1282 C C . ASN A 1 162 ? -3.922 -9.082 -19.431 1.00 73.94 162 ASN A C 1
ATOM 1284 O O . ASN A 1 162 ? -2.971 -9.862 -19.451 1.00 73.94 162 ASN A O 1
ATOM 1288 N N . THR A 1 163 ? -3.761 -7.766 -19.278 1.00 75.56 163 THR A N 1
ATOM 1289 C CA . THR A 1 163 ? -2.442 -7.158 -19.051 1.00 75.56 163 THR A CA 1
ATOM 1290 C C . THR A 1 163 ? -1.801 -7.678 -17.766 1.00 75.56 163 THR A C 1
ATOM 1292 O O . THR A 1 163 ? -0.623 -8.025 -17.780 1.00 75.56 163 THR A O 1
ATOM 1295 N N . PHE A 1 164 ? -2.560 -7.803 -16.674 1.00 75.50 164 PHE A N 1
ATOM 1296 C CA . PHE A 1 164 ? -2.085 -8.381 -15.416 1.00 75.50 164 PHE A CA 1
ATOM 1297 C C . PHE A 1 164 ? -1.450 -9.765 -15.619 1.00 75.50 164 PHE A C 1
ATOM 1299 O O . PHE A 1 164 ? -0.264 -9.948 -15.326 1.00 75.50 164 PHE A O 1
ATOM 1306 N N . ARG A 1 165 ? -2.216 -10.701 -16.193 1.00 75.25 165 ARG A N 1
ATOM 1307 C CA . ARG A 1 165 ? -1.812 -12.101 -16.399 1.00 75.25 165 ARG A CA 1
ATOM 1308 C C . ARG A 1 165 ? -0.595 -12.261 -17.302 1.00 75.25 165 ARG A C 1
ATOM 1310 O O . ARG A 1 165 ? 0.207 -13.166 -17.109 1.00 75.25 165 ARG A O 1
ATOM 1317 N N . HIS A 1 166 ? -0.449 -11.391 -18.298 1.00 78.56 166 HIS A N 1
ATOM 1318 C CA . HIS A 1 166 ? 0.606 -11.534 -19.301 1.00 78.56 166 HIS A CA 1
ATOM 1319 C C . HIS A 1 166 ? 1.845 -10.682 -19.020 1.00 78.56 166 HIS A C 1
ATOM 1321 O O . HIS A 1 166 ? 2.928 -11.027 -19.482 1.00 78.56 166 HIS A O 1
ATOM 1327 N N . VAL A 1 167 ? 1.707 -9.575 -18.285 1.00 78.88 167 VAL A N 1
ATOM 1328 C CA . VAL A 1 167 ? 2.814 -8.646 -18.016 1.00 78.88 167 VAL A CA 1
ATOM 1329 C C . VAL A 1 167 ? 3.355 -8.798 -16.604 1.00 78.88 167 VAL A C 1
ATOM 1331 O O . VAL A 1 167 ? 4.570 -8.789 -16.426 1.00 78.88 167 VAL A O 1
ATOM 1334 N N . TYR A 1 168 ? 2.479 -8.916 -15.604 1.00 76.56 168 TYR A N 1
ATOM 1335 C CA . TYR A 1 168 ? 2.866 -8.773 -14.201 1.00 76.56 168 TYR A CA 1
ATOM 1336 C C . TYR A 1 168 ? 2.996 -10.115 -13.479 1.00 76.56 168 TYR A C 1
ATOM 1338 O O . TYR A 1 168 ? 4.063 -10.412 -12.940 1.00 76.56 168 TYR A O 1
ATOM 1346 N N . GLN A 1 169 ? 1.954 -10.948 -13.538 1.00 75.00 169 GLN A N 1
ATOM 1347 C CA . GLN A 1 169 ? 1.909 -12.263 -12.886 1.00 75.00 169 GLN A CA 1
ATOM 1348 C C . GLN A 1 169 ? 3.127 -13.155 -13.192 1.00 75.00 169 GLN A C 1
ATOM 1350 O O . GLN A 1 169 ? 3.676 -13.711 -12.244 1.00 75.00 169 GLN A O 1
ATOM 1355 N N . PRO A 1 170 ? 3.651 -13.240 -14.437 1.00 77.12 170 PRO A N 1
ATOM 1356 C CA . PRO A 1 170 ? 4.788 -14.114 -14.738 1.00 77.12 170 PRO A CA 1
ATOM 1357 C C . PRO A 1 170 ? 6.080 -13.749 -13.995 1.00 77.12 170 PRO A C 1
ATOM 1359 O O . PRO A 1 170 ? 7.025 -14.535 -13.990 1.00 77.12 170 PRO A O 1
ATOM 1362 N N . ILE A 1 171 ? 6.151 -12.544 -13.425 1.00 73.81 171 ILE A N 1
ATOM 1363 C CA . ILE A 1 171 ? 7.328 -12.028 -12.722 1.00 73.81 171 ILE A CA 1
ATOM 1364 C C . ILE A 1 171 ? 7.090 -12.004 -11.215 1.00 73.81 171 ILE A C 1
ATOM 1366 O O . ILE A 1 171 ? 8.006 -12.310 -10.458 1.00 73.81 171 ILE A O 1
ATOM 1370 N N . THR A 1 172 ? 5.885 -11.634 -10.774 1.00 68.38 172 THR A N 1
ATOM 1371 C CA . THR A 1 172 ? 5.578 -11.465 -9.346 1.00 68.38 172 THR A CA 1
ATOM 1372 C C . THR A 1 172 ? 5.098 -12.742 -8.675 1.00 68.38 172 THR A C 1
ATOM 1374 O O . THR A 1 172 ? 5.422 -12.962 -7.516 1.00 68.38 172 THR A O 1
ATOM 1377 N N . SER A 1 173 ? 4.335 -13.576 -9.382 1.00 66.62 173 SER A N 1
ATOM 1378 C CA . SER A 1 173 ? 3.823 -14.846 -8.862 1.00 66.62 173 SER A CA 1
ATOM 1379 C C . SER A 1 173 ? 3.564 -15.806 -10.032 1.00 66.62 173 SER A C 1
ATOM 1381 O O . SER A 1 173 ? 2.425 -15.960 -10.479 1.00 66.62 173 SER A O 1
ATOM 1383 N N . PRO A 1 174 ? 4.621 -16.426 -10.599 1.00 65.06 174 PRO A N 1
ATOM 1384 C CA . PRO A 1 174 ? 4.482 -17.330 -11.745 1.00 65.06 174 PRO A CA 1
ATOM 1385 C C . PRO A 1 174 ? 3.656 -18.583 -11.420 1.00 65.06 174 PRO A C 1
ATOM 1387 O O . PRO A 1 174 ? 3.140 -19.219 -12.337 1.00 65.06 174 PRO A O 1
ATOM 1390 N N . ASP A 1 175 ? 3.515 -18.902 -10.131 1.00 64.44 175 ASP A N 1
ATOM 1391 C CA . ASP A 1 175 ? 2.746 -20.034 -9.613 1.00 64.44 175 ASP A CA 1
ATOM 1392 C C . ASP A 1 175 ? 1.386 -19.609 -9.014 1.00 64.44 175 ASP A C 1
ATOM 1394 O O . ASP A 1 175 ? 0.713 -20.431 -8.389 1.00 64.44 175 ASP A O 1
ATOM 1398 N N . ALA A 1 176 ? 0.971 -18.346 -9.201 1.00 60.81 176 ALA A N 1
ATOM 1399 C CA . ALA A 1 176 ? -0.293 -17.831 -8.678 1.00 60.81 176 ALA A CA 1
ATOM 1400 C C . ALA A 1 176 ? -1.499 -18.641 -9.161 1.00 60.81 176 ALA A C 1
ATOM 1402 O O . ALA A 1 176 ? -1.654 -18.919 -10.352 1.00 60.81 176 ALA A O 1
ATOM 1403 N N . THR A 1 177 ? -2.392 -18.960 -8.227 1.00 58.97 177 THR A N 1
ATOM 1404 C CA . THR A 1 177 ? -3.706 -19.548 -8.521 1.00 58.97 177 THR A CA 1
ATOM 1405 C C . THR A 1 177 ? -4.700 -18.476 -9.000 1.00 58.97 177 THR A C 1
ATOM 1407 O O . THR A 1 177 ? -4.476 -17.285 -8.798 1.00 58.97 177 THR A O 1
ATOM 1410 N N . GLU A 1 178 ? -5.831 -18.869 -9.610 1.00 54.88 178 GLU A N 1
ATOM 1411 C CA . GLU A 1 178 ? -6.877 -17.925 -10.068 1.00 54.88 178 GLU A CA 1
ATOM 1412 C C . GLU A 1 178 ? -7.400 -16.993 -8.948 1.00 54.88 178 GLU A C 1
ATOM 1414 O O . GLU A 1 178 ? -7.857 -15.886 -9.235 1.00 54.88 178 GLU A O 1
ATOM 1419 N N . SER A 1 179 ? -7.304 -17.384 -7.670 1.00 50.72 179 SER A N 1
ATOM 1420 C CA . SER A 1 179 ? -7.672 -16.516 -6.542 1.00 50.72 179 SER A CA 1
ATOM 1421 C C . SER A 1 179 ? -6.661 -15.381 -6.328 1.00 50.72 179 SER A C 1
ATOM 1423 O O . SER A 1 179 ? -7.071 -14.232 -6.162 1.00 50.72 179 SER A O 1
ATOM 1425 N N . GLU A 1 180 ? -5.357 -15.651 -6.440 1.00 50.88 180 GLU A N 1
ATOM 1426 C CA . GLU A 1 180 ? -4.288 -14.638 -6.386 1.00 50.88 180 GLU A CA 1
ATOM 1427 C C . GLU A 1 180 ? -4.350 -13.663 -7.574 1.00 50.88 180 GLU A C 1
ATOM 1429 O O . GLU A 1 180 ? -4.034 -12.482 -7.431 1.00 50.88 180 GLU A O 1
ATOM 1434 N N . GLU A 1 181 ? -4.854 -14.106 -8.733 1.00 51.50 181 GLU A N 1
ATOM 1435 C CA . GLU A 1 181 ? -5.088 -13.237 -9.899 1.00 51.50 181 GLU A CA 1
ATOM 1436 C C . GLU A 1 181 ? -6.121 -12.136 -9.636 1.00 51.50 181 GLU A C 1
ATOM 1438 O O . GLU A 1 181 ? -6.159 -11.122 -10.339 1.00 51.50 181 GLU A O 1
ATOM 1443 N N . THR A 1 182 ? -6.947 -12.306 -8.605 1.00 49.72 182 THR A N 1
ATOM 1444 C CA . THR A 1 182 ? -7.971 -11.329 -8.241 1.00 49.72 182 THR A CA 1
ATOM 1445 C C . THR A 1 182 ? -7.437 -10.209 -7.351 1.00 49.72 182 THR A C 1
ATOM 1447 O O . THR A 1 182 ? -8.027 -9.130 -7.280 1.00 49.72 182 THR A O 1
ATOM 1450 N N . TYR A 1 183 ? -6.284 -10.445 -6.728 1.00 49.88 183 TYR A N 1
ATOM 1451 C CA . TYR A 1 183 ? -5.603 -9.535 -5.809 1.00 49.88 183 TYR A CA 1
ATOM 1452 C C . TYR A 1 183 ? -4.224 -9.136 -6.310 1.00 49.88 183 TYR A C 1
ATOM 1454 O O . TYR A 1 183 ? -3.432 -8.605 -5.546 1.00 49.88 183 TYR A O 1
ATOM 1462 N N . GLY A 1 184 ? -3.917 -9.433 -7.571 1.00 47.56 184 GLY A N 1
ATOM 1463 C CA . GLY A 1 184 ? -2.585 -9.284 -8.117 1.00 47.56 184 GLY A CA 1
ATOM 1464 C C . GLY A 1 184 ? -2.061 -7.870 -7.950 1.00 47.56 184 GLY A C 1
ATOM 1465 O O . GLY A 1 184 ? -2.516 -6.976 -8.645 1.00 47.56 184 GLY A O 1
ATOM 1466 N N . LEU A 1 185 ? -1.110 -7.662 -7.046 1.00 53.25 185 LEU A N 1
ATOM 1467 C CA . LEU A 1 185 ? -0.524 -6.364 -6.729 1.00 53.25 185 LEU A CA 1
ATOM 1468 C C . LEU A 1 185 ? 0.985 -6.519 -6.902 1.00 53.25 185 LEU A C 1
ATOM 1470 O O . LEU A 1 185 ? 1.612 -7.397 -6.315 1.00 53.25 185 LEU A O 1
ATOM 1474 N N . ALA A 1 186 ? 1.573 -5.750 -7.822 1.00 50.00 186 ALA A N 1
ATOM 1475 C CA . ALA A 1 186 ? 2.996 -5.866 -8.120 1.00 50.00 186 ALA A CA 1
ATOM 1476 C C . ALA A 1 186 ? 3.777 -4.889 -7.245 1.00 50.00 186 ALA A C 1
ATOM 1478 O O . ALA A 1 186 ? 3.900 -3.707 -7.558 1.00 50.00 186 ALA A O 1
ATOM 1479 N N . PHE A 1 187 ? 4.341 -5.390 -6.156 1.00 55.44 187 PHE A N 1
ATOM 1480 C CA . PHE A 1 187 ? 5.248 -4.631 -5.305 1.00 55.44 187 PHE A CA 1
ATOM 1481 C C . PHE A 1 187 ? 6.596 -4.502 -5.978 1.00 55.44 187 PHE A C 1
ATOM 1483 O O . PHE A 1 187 ? 7.308 -5.482 -6.181 1.00 55.44 187 PHE A O 1
ATOM 1490 N N . LEU A 1 188 ? 6.964 -3.279 -6.329 1.00 53.62 188 LEU A N 1
ATOM 1491 C CA . LEU A 1 188 ? 8.275 -2.999 -6.881 1.00 53.62 188 LEU A CA 1
ATOM 1492 C C . LEU A 1 188 ? 8.871 -1.823 -6.127 1.00 53.62 188 LEU A C 1
ATOM 1494 O O . LEU A 1 188 ? 8.908 -0.689 -6.613 1.00 53.62 188 LEU A O 1
ATOM 1498 N N . ASP A 1 189 ? 9.324 -2.114 -4.910 1.00 49.50 189 ASP A N 1
ATOM 1499 C CA . ASP A 1 189 ? 10.051 -1.164 -4.082 1.00 49.50 189 ASP A CA 1
ATOM 1500 C C . ASP A 1 189 ? 11.172 -0.495 -4.881 1.00 49.50 189 ASP A C 1
ATOM 1502 O O . ASP A 1 189 ? 11.967 -1.137 -5.572 1.00 49.50 189 ASP A O 1
ATOM 1506 N N . LEU A 1 190 ? 11.244 0.834 -4.770 1.00 50.22 190 LEU A N 1
ATOM 1507 C CA . LEU A 1 190 ? 12.307 1.666 -5.344 1.00 50.22 190 LEU A CA 1
ATOM 1508 C C . LEU A 1 190 ? 12.396 1.642 -6.883 1.00 50.22 190 LEU A C 1
ATOM 1510 O O . LEU A 1 190 ? 13.385 2.135 -7.427 1.00 50.22 190 LEU A O 1
ATOM 1514 N N . MET A 1 191 ? 11.376 1.148 -7.601 1.00 51.97 191 MET A N 1
ATOM 1515 C CA . MET A 1 191 ? 11.460 0.937 -9.052 1.00 51.97 191 MET A CA 1
ATOM 1516 C C . MET A 1 191 ? 10.980 2.090 -9.957 1.00 51.97 191 MET A C 1
ATOM 1518 O O . MET A 1 191 ? 10.633 1.881 -11.120 1.00 51.97 191 MET A O 1
ATOM 1522 N N . GLY A 1 192 ? 10.934 3.331 -9.465 1.00 50.03 192 GLY A N 1
ATOM 1523 C CA . GLY A 1 192 ? 10.435 4.463 -10.263 1.00 50.03 192 GLY A CA 1
ATOM 1524 C C . GLY A 1 192 ? 8.905 4.550 -10.363 1.00 50.03 192 GLY A C 1
ATOM 1525 O O . GLY A 1 192 ? 8.403 5.527 -10.920 1.00 50.03 192 GLY A O 1
ATOM 1526 N N . VAL A 1 193 ? 8.188 3.577 -9.790 1.00 49.31 193 VAL A N 1
ATOM 1527 C CA . VAL A 1 193 ? 6.742 3.575 -9.537 1.00 49.31 193 VAL A CA 1
ATOM 1528 C C . VAL A 1 193 ? 6.556 3.310 -8.050 1.00 49.31 193 VAL A C 1
ATOM 1530 O O . VAL A 1 193 ? 7.159 2.406 -7.486 1.00 49.31 193 VAL A O 1
ATOM 1533 N N . GLU A 1 194 ? 5.820 4.192 -7.395 1.00 50.62 194 GLU A N 1
ATOM 1534 C CA . GLU A 1 194 ? 5.918 4.400 -5.951 1.00 50.62 194 GLU A CA 1
ATOM 1535 C C . GLU A 1 194 ? 5.080 3.403 -5.130 1.00 50.62 194 GLU A C 1
ATOM 1537 O O . GLU A 1 194 ? 5.398 3.196 -3.966 1.00 50.62 194 GLU A O 1
ATOM 1542 N N . LEU A 1 195 ? 4.053 2.799 -5.739 1.00 50.28 195 LEU A N 1
ATOM 1543 C CA . LEU A 1 195 ? 3.233 1.703 -5.210 1.00 50.28 195 LEU A CA 1
ATOM 1544 C C . LEU A 1 195 ? 2.377 1.162 -6.364 1.00 50.28 195 LEU A C 1
ATOM 1546 O O . LEU A 1 195 ? 1.336 1.730 -6.691 1.00 50.28 195 LEU A O 1
ATOM 1550 N N . CYS A 1 196 ? 2.795 0.086 -7.017 1.00 49.88 196 CYS A N 1
ATOM 1551 C CA . CYS A 1 196 ? 2.015 -0.462 -8.120 1.00 49.88 196 CYS A CA 1
ATOM 1552 C C . CYS A 1 196 ? 0.862 -1.333 -7.587 1.00 49.88 196 CYS A C 1
ATOM 1554 O O . CYS A 1 196 ? 0.904 -2.561 -7.597 1.00 49.88 196 CYS A O 1
ATOM 1556 N N . ILE A 1 197 ? -0.208 -0.663 -7.158 1.00 54.34 197 ILE A N 1
ATOM 1557 C CA . ILE A 1 197 ? -1.502 -1.314 -6.958 1.00 54.34 197 ILE A CA 1
ATOM 1558 C C . ILE A 1 197 ? -2.135 -1.503 -8.329 1.00 54.34 197 ILE A C 1
ATOM 1560 O O . ILE A 1 197 ? -2.543 -0.526 -8.956 1.00 54.34 197 ILE A O 1
ATOM 1564 N N . LEU A 1 198 ? -2.204 -2.745 -8.794 1.00 54.19 198 LEU A N 1
ATOM 1565 C CA . LEU A 1 198 ? -2.953 -3.128 -9.980 1.00 54.19 198 LEU A CA 1
ATOM 1566 C C . LEU A 1 198 ? -4.409 -3.335 -9.565 1.00 54.19 198 LEU A C 1
ATOM 1568 O O . LEU A 1 198 ? -4.753 -4.262 -8.841 1.00 54.19 198 LEU A O 1
ATOM 1572 N N . ILE A 1 199 ? -5.277 -2.432 -10.008 1.00 55.41 199 ILE A N 1
ATOM 1573 C CA . ILE A 1 199 ? -6.720 -2.579 -9.812 1.00 55.41 199 ILE A CA 1
ATOM 1574 C C . ILE A 1 199 ? -7.273 -3.216 -11.076 1.00 55.41 199 ILE A C 1
ATOM 1576 O O . ILE A 1 199 ? -7.469 -2.518 -12.071 1.00 55.41 199 ILE A O 1
ATOM 1580 N N . ASN A 1 200 ? -7.512 -4.524 -11.043 1.00 56.44 200 ASN A N 1
ATOM 1581 C CA . ASN A 1 200 ? -8.173 -5.219 -12.142 1.00 56.44 200 ASN A CA 1
ATOM 1582 C C . ASN A 1 200 ? -9.693 -5.321 -11.903 1.00 56.44 200 ASN A C 1
ATOM 1584 O O . ASN A 1 200 ? -10.196 -5.153 -10.791 1.00 56.44 200 ASN A O 1
ATOM 1588 N N . GLN A 1 201 ? -10.450 -5.554 -12.977 1.00 55.25 201 GLN A N 1
ATOM 1589 C CA . GLN A 1 201 ? -11.910 -5.655 -12.915 1.00 55.25 201 GLN A CA 1
ATOM 1590 C C . GLN A 1 201 ? -12.412 -6.778 -11.976 1.00 55.25 201 GLN A C 1
ATOM 1592 O O . GLN A 1 201 ? -13.343 -6.514 -11.214 1.00 55.25 201 GLN A O 1
ATOM 1597 N N . PRO A 1 202 ? -11.792 -7.973 -11.932 1.00 56.22 202 PRO A N 1
ATOM 1598 C CA . PRO A 1 202 ? -12.118 -8.996 -10.936 1.00 56.22 202 PRO A CA 1
ATOM 1599 C C . PRO A 1 202 ? -12.018 -8.543 -9.469 1.00 56.22 202 PRO A C 1
ATOM 1601 O O . PRO A 1 202 ? -12.904 -8.874 -8.687 1.00 56.22 202 PRO A O 1
ATOM 1604 N N . CYS A 1 203 ? -11.023 -7.730 -9.091 1.00 57.09 203 CYS A N 1
ATOM 1605 C CA . CYS A 1 203 ? -10.916 -7.145 -7.744 1.00 57.09 203 CYS A CA 1
ATOM 1606 C C . CYS A 1 203 ? -12.163 -6.314 -7.379 1.00 57.09 203 CYS A C 1
ATOM 1608 O O . CYS A 1 203 ? -12.724 -6.427 -6.286 1.00 57.09 203 CYS A O 1
ATOM 1610 N N . LEU A 1 204 ? -12.654 -5.515 -8.334 1.00 60.06 204 LEU A N 1
ATOM 1611 C CA . LEU A 1 204 ? -13.872 -4.714 -8.169 1.00 60.06 204 LEU A CA 1
ATOM 1612 C C . LEU A 1 204 ? -15.134 -5.584 -8.107 1.00 60.06 204 LEU A C 1
ATOM 1614 O O . LEU A 1 204 ? -16.067 -5.268 -7.366 1.00 60.06 204 LEU A O 1
ATOM 1618 N N . GLU A 1 205 ? -15.159 -6.688 -8.853 1.00 60.84 205 GLU A N 1
ATOM 1619 C CA . GLU A 1 205 ? -16.252 -7.660 -8.826 1.00 60.84 205 GLU A CA 1
ATOM 1620 C C . GLU A 1 205 ? -16.285 -8.465 -7.518 1.00 60.84 205 GLU A C 1
ATOM 1622 O O . GLU A 1 205 ? -17.370 -8.664 -6.972 1.00 60.84 205 GLU A O 1
ATOM 1627 N N . LEU A 1 206 ? -15.135 -8.867 -6.960 1.00 59.47 206 LEU A N 1
ATOM 1628 C CA . LEU A 1 206 ? -15.074 -9.483 -5.629 1.00 59.47 206 LEU A CA 1
ATOM 1629 C C . LEU A 1 206 ? -15.539 -8.525 -4.548 1.00 59.47 206 LEU A C 1
ATOM 1631 O O . LEU A 1 206 ? -16.318 -8.916 -3.688 1.00 59.47 206 LEU A O 1
ATOM 1635 N N . ASN A 1 207 ? -15.128 -7.264 -4.611 1.00 59.94 207 ASN A N 1
ATOM 1636 C CA . ASN A 1 207 ? -15.602 -6.254 -3.679 1.00 59.94 207 ASN A CA 1
ATOM 1637 C C . ASN A 1 207 ? -17.141 -6.097 -3.711 1.00 59.94 207 ASN A C 1
ATOM 1639 O O . ASN A 1 207 ? -17.763 -5.874 -2.670 1.00 59.94 207 ASN A O 1
ATOM 1643 N N . ALA A 1 208 ? -17.773 -6.287 -4.876 1.00 60.56 208 ALA A N 1
ATOM 1644 C CA . ALA A 1 208 ? -19.231 -6.319 -5.007 1.00 60.56 208 ALA A CA 1
ATOM 1645 C C . ALA A 1 208 ? -19.880 -7.624 -4.493 1.00 60.56 208 ALA A C 1
ATOM 1647 O O . ALA A 1 208 ? -21.053 -7.605 -4.118 1.00 60.56 208 ALA A O 1
ATOM 1648 N N . ARG A 1 209 ? -19.151 -8.751 -4.484 1.00 59.75 209 ARG A N 1
ATOM 1649 C CA . ARG A 1 209 ? -19.638 -10.068 -4.022 1.00 59.75 209 ARG A CA 1
ATOM 1650 C C . ARG A 1 209 ? -19.435 -10.293 -2.521 1.00 59.75 209 ARG A C 1
ATOM 1652 O O . ARG A 1 209 ? -20.344 -10.788 -1.865 1.00 59.75 209 ARG A O 1
ATOM 1659 N N . HIS A 1 210 ? -18.283 -9.896 -1.987 1.00 56.97 210 HIS A N 1
ATOM 1660 C CA . HIS A 1 210 ? -17.810 -10.221 -0.638 1.00 56.97 210 HIS A CA 1
ATOM 1661 C C . HIS A 1 210 ? -17.873 -9.047 0.340 1.00 56.97 210 HIS A C 1
ATOM 1663 O O . HIS A 1 210 ? -17.193 -9.092 1.358 1.00 56.97 210 HIS A O 1
ATOM 1669 N N . THR A 1 211 ? -18.643 -7.987 0.052 1.00 54.03 211 THR A N 1
ATOM 1670 C CA . THR A 1 211 ? -18.741 -6.809 0.931 1.00 54.03 211 THR A CA 1
ATOM 1671 C C . THR A 1 211 ? -19.018 -7.245 2.381 1.00 54.03 211 THR A C 1
ATOM 1673 O O . THR A 1 211 ? -20.139 -7.691 2.666 1.00 54.03 211 THR A O 1
ATOM 1676 N N . PRO A 1 212 ? -18.059 -7.116 3.318 1.00 50.19 212 PRO A N 1
ATOM 1677 C CA . PRO A 1 212 ? -18.320 -7.433 4.709 1.00 50.19 212 PRO A CA 1
ATOM 1678 C C . PRO A 1 212 ? -19.302 -6.384 5.232 1.00 50.19 212 PRO A C 1
ATOM 1680 O O . PRO A 1 212 ? -19.036 -5.192 5.266 1.00 50.19 212 PRO A O 1
ATOM 1683 N N . LYS A 1 213 ? -20.509 -6.786 5.625 1.00 54.69 213 LYS A N 1
ATOM 1684 C CA . LYS A 1 213 ? -21.545 -5.832 6.066 1.00 54.69 213 LYS A CA 1
ATOM 1685 C C . LYS A 1 213 ? -21.397 -5.434 7.539 1.00 54.69 213 LYS A C 1
ATOM 1687 O O . LYS A 1 213 ? -22.411 -5.253 8.211 1.00 54.69 213 LYS A O 1
ATOM 1692 N N . ILE A 1 214 ? -20.177 -5.345 8.077 1.00 55.84 214 ILE A N 1
ATOM 1693 C CA . ILE A 1 214 ? -19.994 -4.995 9.498 1.00 55.84 214 ILE A CA 1
ATOM 1694 C C . ILE A 1 214 ? -20.020 -3.474 9.686 1.00 55.84 214 ILE A C 1
ATOM 1696 O O . ILE A 1 214 ? -20.760 -2.999 10.549 1.00 55.84 214 ILE A O 1
ATOM 1700 N N . ALA A 1 215 ? -19.291 -2.709 8.863 1.00 55.22 215 ALA A N 1
ATOM 1701 C CA . ALA A 1 215 ? -19.407 -1.247 8.829 1.00 55.22 215 ALA A CA 1
ATOM 1702 C C . ALA A 1 215 ? -20.254 -0.726 7.653 1.00 55.22 215 ALA A C 1
ATOM 1704 O O . ALA A 1 215 ? -20.735 0.402 7.714 1.00 55.22 215 ALA A O 1
ATOM 1705 N N . GLY A 1 216 ? -20.491 -1.550 6.625 1.00 56.91 216 GLY A N 1
ATOM 1706 C CA . GLY A 1 216 ? -21.522 -1.300 5.613 1.00 56.91 216 GLY A CA 1
ATOM 1707 C C . GLY A 1 216 ? -21.205 -0.175 4.628 1.00 56.91 216 GLY A C 1
ATOM 1708 O O . GLY A 1 216 ? -22.135 0.481 4.156 1.00 56.91 216 GLY A O 1
ATOM 1709 N N . PHE A 1 217 ? -19.926 0.050 4.321 1.00 67.31 217 PHE A N 1
ATOM 1710 C CA . PHE A 1 217 ? -19.504 1.051 3.345 1.00 67.31 217 PHE A CA 1
ATOM 1711 C C . PHE A 1 217 ? -19.027 0.429 2.029 1.00 67.31 217 PHE A C 1
ATOM 1713 O O . PHE A 1 217 ? -18.771 -0.774 1.946 1.00 67.31 217 PHE A O 1
ATOM 1720 N N . GLN A 1 218 ? -19.033 1.224 0.960 1.00 67.25 218 GLN A N 1
ATOM 1721 C CA . GLN A 1 218 ? -18.702 0.740 -0.374 1.00 67.25 218 GLN A CA 1
ATOM 1722 C C . GLN A 1 218 ? -17.189 0.484 -0.446 1.00 67.25 218 GLN A C 1
ATOM 1724 O O . GLN A 1 218 ? -16.396 1.099 0.253 1.00 67.25 218 GLN A O 1
ATOM 1729 N N . ASN A 1 219 ? -16.751 -0.458 -1.284 1.00 76.19 219 ASN A N 1
ATOM 1730 C CA . ASN A 1 219 ? -15.315 -0.652 -1.548 1.00 76.19 219 ASN A CA 1
ATOM 1731 C C . ASN A 1 219 ? -14.452 -1.078 -0.356 1.00 76.19 219 ASN A C 1
ATOM 1733 O O . ASN A 1 219 ? -13.232 -0.966 -0.424 1.00 76.19 219 ASN A O 1
ATOM 1737 N N . GLU A 1 220 ? -15.062 -1.601 0.706 1.00 79.75 220 GLU A N 1
ATOM 1738 C CA . GLU A 1 220 ? -14.372 -1.977 1.937 1.00 79.75 220 GLU A CA 1
ATOM 1739 C C . GLU A 1 220 ? -13.189 -2.921 1.689 1.00 79.75 220 GLU A C 1
ATOM 1741 O O . GLU A 1 220 ? -12.080 -2.659 2.152 1.00 79.75 220 GLU A O 1
ATOM 1746 N N . PHE A 1 221 ? -13.401 -3.969 0.890 1.00 78.12 221 PHE A N 1
ATOM 1747 C CA . PHE A 1 221 ? -12.352 -4.930 0.565 1.00 78.12 221 PHE A CA 1
ATOM 1748 C C . PHE A 1 221 ? -11.218 -4.279 -0.236 1.00 78.12 221 PHE A C 1
ATOM 1750 O O . PHE A 1 221 ? -10.046 -4.429 0.093 1.00 78.12 221 PHE A O 1
ATOM 1757 N N . TYR A 1 222 ? -11.567 -3.473 -1.241 1.00 78.69 222 TYR A N 1
ATOM 1758 C CA . TYR A 1 222 ? -10.592 -2.716 -2.028 1.00 78.69 222 TYR A CA 1
ATOM 1759 C C . TYR A 1 222 ? -9.737 -1.783 -1.152 1.00 78.69 222 TYR A C 1
ATOM 1761 O O . TYR A 1 222 ? -8.521 -1.694 -1.324 1.00 78.69 222 TYR A O 1
ATOM 1769 N N . LEU A 1 223 ? -10.365 -1.089 -0.202 1.00 84.44 223 LEU A N 1
ATOM 1770 C CA . LEU A 1 223 ? -9.692 -0.152 0.696 1.00 84.44 223 LEU A CA 1
ATOM 1771 C C . LEU A 1 223 ? -8.825 -0.857 1.742 1.00 84.44 223 LEU A C 1
ATOM 1773 O O . LEU A 1 223 ? -7.803 -0.301 2.147 1.00 84.44 223 LEU A O 1
ATOM 1777 N N . TYR A 1 224 ? -9.200 -2.072 2.142 1.00 85.50 224 TYR A N 1
ATOM 1778 C CA . TYR A 1 224 ? -8.376 -2.926 2.991 1.00 85.50 224 TYR A CA 1
ATOM 1779 C C . TYR A 1 224 ? -7.099 -3.330 2.262 1.00 85.50 224 TYR A C 1
ATOM 1781 O O . TYR A 1 224 ? -6.005 -3.070 2.753 1.00 85.50 224 TYR A O 1
ATOM 1789 N N . THR A 1 225 ? -7.232 -3.857 1.046 1.00 79.94 225 THR A N 1
ATOM 1790 C CA . THR A 1 225 ? -6.096 -4.235 0.202 1.00 79.94 225 THR A CA 1
ATOM 1791 C C . THR A 1 225 ? -5.180 -3.043 -0.091 1.00 79.94 225 THR A C 1
ATOM 1793 O O . THR A 1 225 ? -3.967 -3.141 0.047 1.00 79.94 225 THR A O 1
ATOM 1796 N N . LEU A 1 226 ? -5.743 -1.870 -0.403 1.00 81.56 226 LEU A N 1
ATOM 1797 C CA . LEU A 1 226 ? -4.972 -0.629 -0.559 1.00 81.56 226 LEU A CA 1
ATOM 1798 C C . LEU A 1 226 ? -4.139 -0.295 0.690 1.00 81.56 226 LEU A C 1
ATOM 1800 O O . LEU A 1 226 ? -3.004 0.167 0.561 1.00 81.56 226 LEU A O 1
ATOM 1804 N N . LEU A 1 227 ? -4.710 -0.464 1.885 1.00 87.44 227 LEU A N 1
ATOM 1805 C CA . LEU A 1 227 ? -4.013 -0.190 3.139 1.00 87.44 227 LEU A CA 1
ATOM 1806 C C . LEU A 1 227 ? -2.926 -1.232 3.421 1.00 87.44 227 LEU A C 1
ATOM 1808 O O . LEU A 1 227 ? -1.842 -0.838 3.843 1.00 87.44 227 LEU A O 1
ATOM 1812 N N . HIS A 1 228 ? -3.191 -2.507 3.138 1.00 86.12 228 HIS A N 1
ATOM 1813 C CA . HIS A 1 228 ? -2.227 -3.605 3.243 1.00 86.12 228 HIS A CA 1
ATOM 1814 C C . HIS A 1 228 ? -0.963 -3.293 2.432 1.00 86.12 228 HIS A C 1
ATOM 1816 O O . HIS A 1 228 ? 0.120 -3.171 3.013 1.00 86.12 228 HIS A O 1
ATOM 1822 N N . GLU A 1 229 ? -1.109 -2.906 1.162 1.00 78.50 229 GLU A N 1
ATOM 1823 C CA . GLU A 1 229 ? 0.063 -2.563 0.333 1.00 78.50 229 GLU A CA 1
ATOM 1824 C C . GLU A 1 229 ? 0.784 -1.321 0.780 1.00 78.50 229 GLU A C 1
ATOM 1826 O O . GLU A 1 229 ? 2.014 -1.213 0.713 1.00 78.50 229 GLU A O 1
ATOM 1831 N N . LEU A 1 230 ? 0.015 -0.374 1.293 1.00 82.56 230 LEU A N 1
ATOM 1832 C CA . LEU A 1 230 ? 0.600 0.804 1.871 1.00 82.56 230 LEU A CA 1
ATOM 1833 C C . LEU A 1 230 ? 1.442 0.456 3.108 1.00 82.56 230 LEU A C 1
ATOM 1835 O O . LEU A 1 230 ? 2.488 1.071 3.296 1.00 82.56 230 LEU A O 1
ATOM 1839 N N . THR A 1 231 ? 1.057 -0.525 3.930 1.00 86.25 231 THR A N 1
ATOM 1840 C CA . THR A 1 231 ? 1.877 -0.925 5.086 1.00 86.25 231 THR A CA 1
ATOM 1841 C C . THR A 1 231 ? 3.226 -1.510 4.667 1.00 86.25 231 THR A C 1
ATOM 1843 O O . THR A 1 231 ? 4.242 -1.092 5.230 1.00 86.25 231 THR A O 1
ATOM 1846 N N . HIS A 1 232 ? 3.283 -2.326 3.607 1.00 81.00 232 HIS A N 1
ATOM 1847 C CA . HIS A 1 232 ? 4.561 -2.818 3.074 1.00 81.00 232 HIS A CA 1
ATOM 1848 C C . HIS A 1 232 ? 5.472 -1.661 2.675 1.00 81.00 232 HIS A C 1
ATOM 1850 O O . HIS A 1 232 ? 6.613 -1.574 3.129 1.00 81.00 232 HIS A O 1
ATOM 1856 N N . LEU A 1 233 ? 4.937 -0.705 1.911 1.00 77.12 233 LEU A N 1
ATOM 1857 C CA . LEU A 1 233 ? 5.703 0.451 1.453 1.00 77.12 233 LEU A CA 1
ATOM 1858 C C . LEU A 1 233 ? 6.178 1.348 2.604 1.00 77.12 233 LEU A C 1
ATOM 1860 O O . LEU A 1 233 ? 7.291 1.873 2.561 1.00 77.12 233 LEU A O 1
ATOM 1864 N N . LEU A 1 234 ? 5.304 1.622 3.574 1.00 81.81 234 LEU A N 1
ATOM 1865 C CA . LEU A 1 234 ? 5.560 2.641 4.590 1.00 81.81 234 LEU A CA 1
ATOM 1866 C C . LEU A 1 234 ? 6.424 2.128 5.736 1.00 81.81 234 LEU A C 1
ATOM 1868 O O . LEU A 1 234 ? 7.176 2.909 6.320 1.00 81.81 234 LEU A O 1
ATOM 1872 N N . ILE A 1 235 ? 6.279 0.854 6.096 1.00 84.62 235 ILE A N 1
ATOM 1873 C CA . ILE A 1 235 ? 6.915 0.303 7.294 1.00 84.62 235 ILE A CA 1
ATOM 1874 C C . ILE A 1 235 ? 7.644 -1.021 7.078 1.00 84.62 235 ILE A C 1
ATOM 1876 O O . ILE A 1 235 ? 8.189 -1.549 8.054 1.00 84.62 235 ILE A O 1
ATOM 1880 N N . GLY A 1 236 ? 7.700 -1.522 5.841 1.00 77.38 236 GLY A N 1
ATOM 1881 C CA . GLY A 1 236 ? 8.386 -2.767 5.500 1.00 77.38 236 GLY A CA 1
ATOM 1882 C C . GLY A 1 236 ? 7.753 -3.986 6.159 1.00 77.38 236 GLY A C 1
ATOM 1883 O O . GLY A 1 236 ? 8.487 -4.840 6.651 1.00 77.38 236 GLY A O 1
ATOM 1884 N N . SER A 1 237 ? 6.420 -4.025 6.247 1.00 85.62 237 SER A N 1
ATOM 1885 C CA . SER A 1 237 ? 5.699 -5.196 6.752 1.00 85.62 237 SER A CA 1
ATOM 1886 C C . SER A 1 237 ? 5.880 -6.418 5.841 1.00 85.62 237 SER A C 1
ATOM 1888 O O . SER A 1 237 ? 6.368 -6.303 4.715 1.00 85.62 237 SER A O 1
ATOM 1890 N N . ASN A 1 238 ? 5.498 -7.592 6.334 1.00 83.44 238 ASN A N 1
ATOM 1891 C CA . ASN A 1 238 ? 5.543 -8.879 5.650 1.00 83.44 238 ASN A CA 1
ATOM 1892 C C . ASN A 1 238 ? 4.144 -9.515 5.545 1.00 83.44 238 ASN A C 1
ATOM 1894 O O . ASN A 1 238 ? 3.173 -8.963 6.064 1.00 83.44 238 ASN A O 1
ATOM 1898 N N . ASP A 1 239 ? 4.091 -10.666 4.875 1.00 82.19 239 ASP A N 1
ATOM 1899 C CA . ASP A 1 239 ? 2.880 -11.443 4.578 1.00 82.19 239 ASP A CA 1
ATOM 1900 C C . ASP A 1 239 ? 2.885 -12.807 5.281 1.00 82.19 239 ASP A C 1
ATOM 1902 O O . ASP A 1 239 ? 2.607 -13.856 4.690 1.00 82.19 239 ASP A O 1
ATOM 1906 N N . ASP A 1 240 ? 3.282 -12.828 6.553 1.00 82.94 240 ASP A N 1
ATOM 1907 C CA . ASP A 1 240 ? 3.398 -14.078 7.308 1.00 82.94 240 ASP A CA 1
ATOM 1908 C C .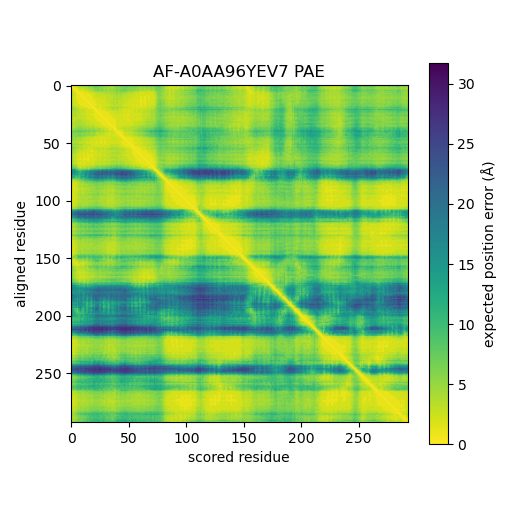 ASP A 1 240 ? 2.023 -14.692 7.643 1.00 82.94 240 ASP A C 1
ATOM 1910 O O . ASP A 1 240 ? 1.921 -15.914 7.854 1.00 82.94 240 ASP A O 1
ATOM 1914 N N . SER A 1 241 ? 0.954 -13.886 7.662 1.00 83.31 241 SER A N 1
ATOM 1915 C CA . SER A 1 241 ? -0.429 -14.350 7.785 1.00 83.31 241 SER A CA 1
ATOM 1916 C C . SER A 1 241 ? -1.445 -13.448 7.083 1.00 83.31 241 SER A C 1
ATOM 1918 O O . SER A 1 241 ? -1.338 -12.226 7.112 1.00 83.31 241 SER A O 1
ATOM 1920 N N . TYR A 1 242 ? -2.479 -14.077 6.515 1.00 79.81 242 TYR A N 1
ATOM 1921 C CA . TYR A 1 242 ? -3.551 -13.402 5.787 1.00 79.81 242 TYR A CA 1
ATOM 1922 C C . TYR A 1 242 ? -4.886 -13.486 6.530 1.00 79.81 242 TYR A C 1
ATOM 1924 O O . TYR A 1 242 ? -5.261 -14.538 7.053 1.00 79.81 242 TYR A O 1
ATOM 1932 N N . ASN A 1 243 ? -5.633 -12.384 6.552 1.00 74.69 243 ASN A N 1
AT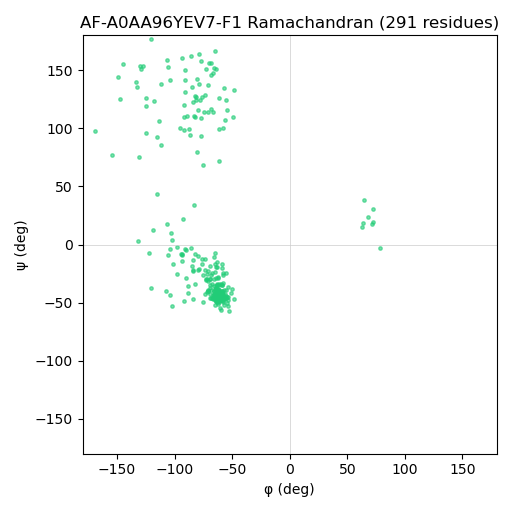OM 1933 C CA . ASN A 1 243 ? -6.990 -12.337 7.091 1.00 74.69 243 ASN A CA 1
ATOM 1934 C C . ASN A 1 243 ? -8.014 -12.884 6.083 1.00 74.69 243 ASN A C 1
ATOM 1936 O O . ASN A 1 243 ? -9.111 -13.323 6.445 1.00 74.69 243 ASN A O 1
ATOM 1940 N N . THR A 1 244 ? -7.645 -12.881 4.804 1.00 65.88 244 THR A N 1
ATOM 1941 C CA . THR A 1 244 ? -8.401 -13.507 3.728 1.00 65.88 244 THR A CA 1
ATOM 1942 C C . THR A 1 244 ? -8.093 -15.008 3.677 1.00 65.88 244 THR A C 1
ATOM 1944 O O . THR A 1 244 ? -6.929 -15.411 3.667 1.00 65.88 244 THR A O 1
ATOM 1947 N N . PRO A 1 245 ? -9.115 -15.880 3.682 1.00 55.81 245 PRO A N 1
ATOM 1948 C CA . PRO A 1 245 ? -8.896 -17.310 3.518 1.00 55.81 245 PRO A CA 1
ATOM 1949 C C . PRO A 1 245 ? -8.383 -17.624 2.108 1.00 55.81 245 PRO A C 1
ATOM 1951 O O . PRO A 1 245 ? -8.741 -16.969 1.132 1.00 55.81 245 PRO A O 1
ATOM 1954 N N . THR A 1 246 ? -7.551 -18.660 2.011 1.00 54.12 246 THR A N 1
ATOM 1955 C CA . THR A 1 246 ? -6.944 -19.144 0.760 1.00 54.12 246 THR A CA 1
ATOM 1956 C C . THR A 1 246 ? -7.926 -19.884 -0.154 1.00 54.12 246 THR A C 1
ATOM 1958 O O . THR A 1 246 ? -7.616 -20.136 -1.316 1.00 54.12 246 THR A O 1
ATOM 1961 N N . GLU A 1 247 ? -9.105 -20.239 0.358 1.00 51.69 247 GLU A N 1
ATOM 1962 C CA . GLU A 1 247 ? -10.176 -20.916 -0.375 1.00 51.69 247 GLU A CA 1
ATOM 1963 C C . GLU A 1 247 ? -11.321 -19.937 -0.676 1.00 51.69 247 GLU A C 1
ATOM 1965 O O . GLU A 1 247 ? -11.524 -18.978 0.068 1.00 51.69 247 GLU A O 1
ATOM 1970 N N . GLU A 1 248 ? -12.078 -20.190 -1.752 1.00 53.69 248 GLU A N 1
ATOM 1971 C CA . GLU A 1 248 ? -13.272 -19.432 -2.163 1.00 53.69 248 GLU A CA 1
ATOM 1972 C C . GLU A 1 248 ? -14.379 -19.482 -1.090 1.00 53.69 248 GLU A C 1
ATOM 1974 O O . GLU A 1 248 ? -15.396 -20.161 -1.232 1.00 53.69 248 GLU A O 1
ATOM 1979 N N . THR A 1 249 ? -14.202 -18.786 0.029 1.00 54.69 249 THR A N 1
ATOM 1980 C CA . THR A 1 249 ? -15.253 -18.635 1.031 1.00 54.69 249 THR A CA 1
ATOM 1981 C C . THR A 1 249 ? -16.062 -17.387 0.717 1.00 54.69 249 THR A C 1
ATOM 1983 O O . THR A 1 249 ? -15.506 -16.305 0.530 1.00 54.69 249 THR A O 1
ATOM 1986 N N . GLU A 1 250 ? -17.385 -17.519 0.703 1.00 54.59 250 GLU A N 1
ATOM 1987 C CA . GLU A 1 250 ? -18.297 -16.407 0.420 1.00 54.59 250 GLU A CA 1
ATOM 1988 C C . GLU A 1 250 ? -18.233 -15.294 1.491 1.00 54.59 250 GLU A C 1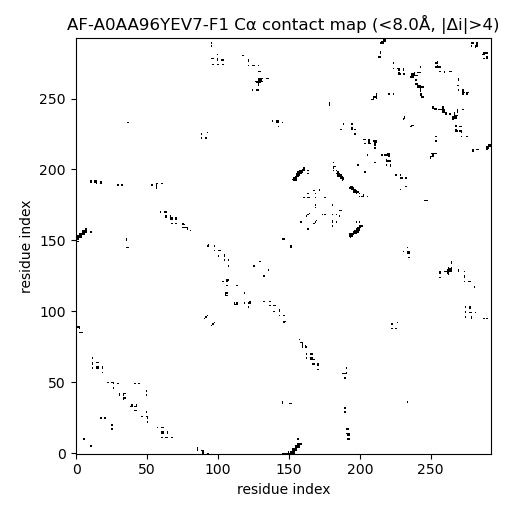
ATOM 1990 O O . GLU A 1 250 ? -18.472 -14.131 1.166 1.00 54.59 250 GLU A O 1
ATOM 1995 N N . ASP A 1 251 ? -17.799 -15.613 2.718 1.00 61.00 251 ASP A N 1
ATOM 1996 C CA . ASP A 1 251 ? -17.809 -14.710 3.877 1.00 61.00 251 ASP A CA 1
ATOM 1997 C C . ASP A 1 251 ? -16.394 -14.291 4.327 1.00 61.00 251 ASP A C 1
ATOM 1999 O O . ASP A 1 251 ? -15.816 -14.861 5.255 1.00 61.00 251 ASP A O 1
ATOM 2003 N N . ILE A 1 252 ? -15.841 -13.244 3.708 1.00 67.75 252 ILE A N 1
ATOM 2004 C CA . ILE A 1 252 ? -14.603 -12.607 4.184 1.00 67.75 252 ILE A CA 1
ATOM 2005 C C . ILE A 1 252 ? -14.947 -11.637 5.321 1.00 67.75 252 ILE A C 1
ATOM 2007 O O . ILE A 1 252 ? -15.751 -10.721 5.148 1.00 67.75 252 ILE A O 1
ATOM 2011 N N . ASN A 1 253 ? -14.317 -11.803 6.487 1.00 76.06 253 ASN A N 1
ATOM 2012 C CA . ASN A 1 253 ? -14.468 -10.884 7.615 1.00 76.06 253 ASN A CA 1
ATOM 2013 C C . ASN A 1 253 ? -13.149 -10.168 7.930 1.00 76.06 253 ASN A C 1
ATOM 2015 O O . ASN A 1 253 ? -12.371 -10.631 8.761 1.00 76.06 253 ASN A O 1
ATOM 2019 N N . LEU A 1 254 ? -12.965 -8.990 7.330 1.00 77.25 254 LEU A N 1
ATOM 2020 C CA . LEU A 1 254 ? -11.781 -8.126 7.475 1.00 77.25 254 LEU A CA 1
ATOM 2021 C C . LEU A 1 254 ? -11.572 -7.563 8.895 1.00 77.25 254 LEU A C 1
ATOM 2023 O O . LEU A 1 254 ? -10.561 -6.927 9.180 1.00 77.25 254 LEU A O 1
ATOM 2027 N N . TYR A 1 255 ? -12.539 -7.773 9.790 1.00 83.31 255 TYR A N 1
ATOM 2028 C CA . TYR A 1 255 ? -12.495 -7.347 11.191 1.00 83.31 255 TYR A CA 1
ATOM 2029 C C . TYR A 1 255 ? -12.203 -8.506 12.147 1.00 83.31 255 TYR A C 1
ATOM 2031 O O . TYR A 1 255 ? -12.136 -8.308 13.360 1.00 83.31 255 TYR A O 1
ATOM 2039 N N . SER A 1 256 ? -12.103 -9.728 11.626 1.00 82.50 256 SER A N 1
ATOM 2040 C CA . SER A 1 256 ? -11.751 -10.902 12.411 1.00 82.50 256 SER A CA 1
ATOM 2041 C C . SER A 1 256 ? -10.244 -10.957 12.616 1.00 82.50 256 SER A C 1
ATOM 2043 O O . SER A 1 256 ? -9.486 -10.675 11.699 1.00 82.50 256 SER A O 1
ATOM 2045 N N . THR A 1 257 ? -9.805 -11.380 13.797 1.00 85.38 257 THR A N 1
ATOM 2046 C CA . THR A 1 257 ? -8.404 -11.753 14.047 1.00 85.38 257 THR A CA 1
ATOM 2047 C C . THR A 1 257 ? -8.189 -13.266 13.967 1.00 85.38 257 THR A C 1
ATOM 2049 O O . THR A 1 257 ? -7.068 -13.735 14.108 1.00 85.38 257 THR A O 1
ATOM 2052 N N . ALA A 1 258 ? -9.250 -14.052 13.737 1.00 83.38 258 ALA A N 1
ATOM 2053 C CA . ALA A 1 258 ? -9.225 -15.512 13.863 1.00 83.38 258 ALA A CA 1
ATOM 2054 C C . ALA A 1 258 ? -8.294 -16.220 12.865 1.00 83.38 258 ALA A C 1
ATOM 2056 O O . ALA A 1 258 ? -7.792 -17.299 13.172 1.00 83.38 258 ALA A O 1
ATOM 2057 N N . ASN A 1 259 ? -8.084 -15.623 11.689 1.00 77.56 259 ASN A N 1
ATOM 2058 C CA . ASN A 1 259 ? -7.224 -16.172 10.638 1.00 77.56 259 ASN A CA 1
ATOM 2059 C C . ASN A 1 259 ? -5.786 -15.640 10.719 1.00 77.56 259 ASN A C 1
ATOM 2061 O O . ASN A 1 259 ? -4.905 -16.137 10.022 1.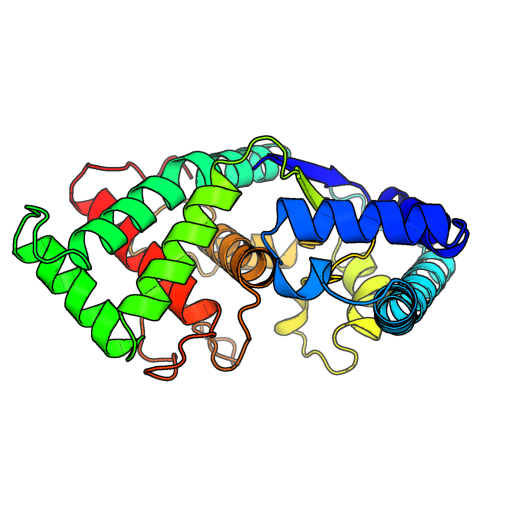00 77.56 259 ASN A O 1
ATOM 2065 N N . LEU A 1 260 ? -5.545 -14.651 11.581 1.00 85.56 260 LEU A N 1
ATOM 2066 C CA . LEU A 1 260 ? -4.249 -14.013 11.726 1.00 85.56 260 LEU A CA 1
ATOM 2067 C C . LEU A 1 260 ? -3.420 -14.715 12.781 1.00 85.56 260 LEU A C 1
ATOM 2069 O O . LEU A 1 260 ? -3.918 -15.139 13.829 1.00 85.56 260 LEU A O 1
ATOM 2073 N N . LYS A 1 261 ? -2.124 -14.832 12.505 1.00 85.56 261 LYS A N 1
ATOM 2074 C CA . LYS A 1 261 ? -1.208 -15.363 13.499 1.00 85.56 261 LYS A CA 1
ATOM 2075 C C . LYS A 1 261 ? -0.999 -14.300 14.579 1.00 85.56 261 LYS A C 1
ATOM 2077 O O . LYS A 1 261 ? -0.684 -13.145 14.273 1.00 85.56 261 LYS A O 1
ATOM 2082 N N . PRO A 1 262 ? -1.171 -14.675 15.855 1.00 86.69 262 PRO A N 1
ATOM 2083 C CA . PRO A 1 262 ? -0.992 -13.739 16.945 1.00 86.69 262 PRO A CA 1
ATOM 2084 C C . PRO A 1 262 ? 0.480 -13.350 17.064 1.00 86.69 262 PRO A C 1
ATOM 2086 O O . PRO A 1 262 ? 1.376 -14.180 16.893 1.00 86.69 262 PRO A O 1
ATOM 2089 N N . HIS A 1 263 ? 0.712 -12.098 17.449 1.00 87.25 263 HIS A N 1
ATOM 2090 C CA . HIS A 1 263 ? 2.025 -11.568 17.817 1.00 87.25 263 HIS A CA 1
ATOM 2091 C C . HIS A 1 263 ? 3.045 -11.464 16.671 1.00 87.25 263 HIS A C 1
ATOM 2093 O O . HIS A 1 263 ? 4.251 -11.409 16.922 1.00 87.25 263 HIS A O 1
ATOM 2099 N N . GLU A 1 264 ? 2.577 -11.384 15.427 1.00 85.50 264 GLU A N 1
ATOM 2100 C CA . GLU A 1 264 ? 3.415 -11.050 14.273 1.00 85.50 264 GLU A CA 1
ATOM 2101 C C . GLU A 1 264 ? 3.489 -9.529 14.116 1.00 85.50 264 GLU A C 1
ATOM 2103 O O . GLU A 1 264 ? 2.613 -8.889 13.535 1.00 85.50 264 GLU A O 1
ATOM 2108 N N . ILE A 1 265 ? 4.534 -8.938 14.702 1.00 84.19 265 ILE A N 1
ATOM 2109 C CA . ILE A 1 265 ? 4.698 -7.481 14.793 1.00 84.19 265 ILE A CA 1
ATOM 2110 C C . ILE A 1 265 ? 4.939 -6.806 13.441 1.00 84.19 265 ILE A C 1
ATOM 2112 O O . ILE A 1 265 ? 4.622 -5.630 13.290 1.00 84.19 265 ILE A O 1
ATOM 2116 N N . ASP A 1 266 ? 5.460 -7.537 12.459 1.00 88.50 266 ASP A N 1
ATOM 2117 C CA . ASP A 1 266 ? 5.727 -7.018 11.120 1.00 88.50 266 ASP A CA 1
ATOM 2118 C C . ASP A 1 266 ? 4.664 -7.453 10.092 1.00 88.50 266 ASP A C 1
ATOM 2120 O O . ASP A 1 266 ? 4.796 -7.079 8.937 1.00 88.50 266 ASP A O 1
ATOM 2124 N N . ASN A 1 267 ? 3.585 -8.156 10.470 1.00 91.25 267 ASN A N 1
ATOM 2125 C CA . ASN A 1 267 ? 2.574 -8.631 9.510 1.00 91.25 267 ASN A CA 1
ATOM 2126 C C . ASN A 1 267 ? 1.612 -7.521 9.057 1.00 91.25 267 ASN A C 1
ATOM 2128 O O . ASN A 1 267 ? 0.939 -6.904 9.888 1.00 91.25 267 ASN A O 1
ATOM 2132 N N . ALA A 1 268 ? 1.500 -7.297 7.747 1.00 89.88 268 ALA A N 1
ATOM 2133 C CA . ALA A 1 268 ? 0.691 -6.234 7.145 1.00 89.88 268 ALA A CA 1
ATOM 2134 C C . ALA A 1 268 ? -0.796 -6.328 7.520 1.00 89.88 268 ALA A C 1
ATOM 2136 O O . ALA A 1 268 ? -1.423 -5.338 7.923 1.00 89.88 268 ALA A O 1
ATOM 2137 N N . ASP A 1 269 ? -1.354 -7.538 7.482 1.00 90.25 269 ASP A N 1
ATOM 2138 C CA . ASP A 1 269 ? -2.759 -7.766 7.804 1.00 90.25 269 ASP A CA 1
ATOM 2139 C C . ASP A 1 269 ? -3.099 -7.542 9.280 1.00 90.25 269 ASP A C 1
ATOM 2141 O O . ASP A 1 269 ? -4.222 -7.132 9.592 1.00 90.25 269 ASP A O 1
ATOM 2145 N N . ASN A 1 270 ? -2.134 -7.700 10.192 1.00 93.62 270 ASN A N 1
ATOM 2146 C CA . ASN A 1 270 ? -2.338 -7.370 11.604 1.00 93.62 270 ASN A CA 1
ATOM 2147 C C . ASN A 1 270 ? -2.569 -5.860 11.775 1.00 93.62 270 ASN A C 1
ATOM 2149 O O . ASN A 1 270 ? -3.486 -5.445 12.490 1.00 93.62 270 ASN A O 1
ATOM 2153 N N . TYR A 1 271 ? -1.789 -5.020 11.081 1.00 94.94 271 TYR A N 1
ATOM 2154 C CA . TYR A 1 271 ? -1.992 -3.566 11.096 1.00 94.94 271 TYR A CA 1
ATOM 2155 C C . TYR A 1 271 ? -3.328 -3.181 10.463 1.00 94.94 271 TYR A C 1
ATOM 2157 O O . TYR A 1 271 ? -4.086 -2.400 11.048 1.00 94.94 271 TYR A O 1
ATOM 2165 N N . CYS A 1 272 ? -3.635 -3.737 9.290 1.00 92.69 272 CYS A N 1
ATOM 2166 C CA . CYS A 1 272 ? -4.855 -3.414 8.555 1.00 92.69 272 CYS A CA 1
ATOM 2167 C C . CYS A 1 272 ? -6.103 -3.791 9.344 1.00 92.69 272 CYS A C 1
ATOM 2169 O O . CYS A 1 272 ? -6.993 -2.960 9.521 1.00 92.69 272 CYS A O 1
ATOM 2171 N N . THR A 1 273 ? -6.128 -4.996 9.906 1.00 92.56 273 THR A N 1
ATOM 2172 C CA . THR A 1 273 ? -7.242 -5.489 10.719 1.00 92.56 273 THR A CA 1
ATOM 2173 C C . THR A 1 273 ? -7.451 -4.630 11.963 1.00 92.56 273 THR A C 1
ATOM 2175 O O . THR A 1 273 ? -8.581 -4.224 12.241 1.00 92.56 273 THR A O 1
ATOM 2178 N N . LEU A 1 274 ? -6.385 -4.252 12.682 1.00 95.25 274 LEU A N 1
ATOM 2179 C CA . LEU A 1 274 ? -6.509 -3.368 13.847 1.00 95.25 274 LEU A CA 1
ATOM 2180 C C . LEU A 1 274 ? -7.067 -1.983 13.466 1.00 95.25 274 LEU A C 1
ATOM 2182 O O . LEU A 1 274 ? -7.930 -1.438 14.168 1.00 95.25 274 LEU A O 1
ATOM 2186 N N . ILE A 1 275 ? -6.614 -1.419 12.341 1.00 95.44 275 ILE A N 1
ATOM 2187 C CA . ILE A 1 275 ? -7.120 -0.142 11.819 1.00 95.44 275 ILE A CA 1
ATOM 2188 C C . ILE A 1 275 ? -8.596 -0.276 11.431 1.00 95.44 275 ILE A C 1
ATOM 2190 O O . ILE A 1 275 ? -9.401 0.566 11.826 1.00 95.44 275 ILE A O 1
ATOM 2194 N N . PHE A 1 276 ? -8.986 -1.343 10.734 1.00 93.00 276 PHE A N 1
ATOM 2195 C CA . PHE A 1 276 ? -10.368 -1.578 10.309 1.00 93.00 276 PHE A CA 1
ATOM 2196 C C . PHE A 1 276 ? -11.319 -1.796 11.489 1.00 93.00 276 PHE A C 1
ATOM 2198 O O . PHE A 1 276 ? -12.380 -1.171 11.538 1.00 93.00 276 PHE A O 1
ATOM 2205 N N . ILE A 1 277 ? -10.929 -2.590 12.489 1.00 92.38 277 ILE A N 1
ATOM 2206 C CA . ILE A 1 277 ? -11.681 -2.734 13.747 1.00 92.38 277 ILE A CA 1
ATOM 2207 C C . ILE A 1 277 ? -11.910 -1.359 14.388 1.00 92.38 277 ILE A C 1
ATOM 2209 O O . ILE A 1 277 ? -13.028 -1.023 14.795 1.00 92.38 277 ILE A O 1
ATOM 2213 N N . THR A 1 278 ? -10.870 -0.525 14.427 1.00 93.81 278 THR A N 1
ATOM 2214 C CA . THR A 1 278 ? -10.953 0.828 14.987 1.00 93.81 278 THR A CA 1
ATOM 2215 C C . THR A 1 278 ? -11.878 1.732 14.166 1.00 93.81 278 THR A C 1
ATOM 2217 O O . THR A 1 278 ? -12.721 2.427 14.738 1.00 93.81 278 THR A O 1
ATOM 2220 N N . LEU A 1 279 ? -11.800 1.683 12.835 1.00 92.69 279 LEU A N 1
ATOM 2221 C CA . LEU A 1 279 ? -12.697 2.411 11.934 1.00 92.69 279 LEU A CA 1
ATOM 2222 C C . LEU A 1 279 ? -14.164 2.020 12.165 1.00 92.69 279 LEU A C 1
ATOM 2224 O O . LEU A 1 279 ? -15.018 2.896 12.329 1.00 92.69 279 LEU A O 1
ATOM 2228 N N . ALA A 1 280 ? -14.466 0.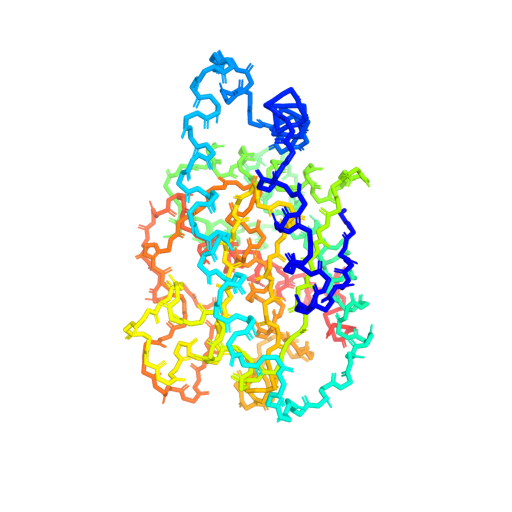722 12.252 1.00 90.44 280 ALA A N 1
ATOM 2229 C CA . ALA A 1 280 ? -15.820 0.231 12.510 1.00 90.44 280 ALA A CA 1
ATOM 2230 C C . ALA A 1 280 ? -16.362 0.710 13.868 1.00 90.44 280 ALA A C 1
ATOM 2232 O O . ALA A 1 280 ? -17.529 1.103 13.981 1.00 90.44 280 ALA A O 1
ATOM 2233 N N . LEU A 1 281 ? -15.516 0.744 14.903 1.00 90.38 281 LEU A N 1
ATOM 2234 C CA . LEU A 1 281 ? -15.877 1.325 16.197 1.00 90.38 281 LEU A CA 1
ATOM 2235 C C . LEU A 1 281 ? -16.192 2.818 16.092 1.00 90.38 281 LEU A C 1
ATOM 2237 O O . LEU A 1 281 ? -17.212 3.260 16.624 1.00 90.38 281 LEU A O 1
ATOM 2241 N N . MET A 1 282 ? -15.340 3.593 15.417 1.00 90.50 282 MET A N 1
ATOM 2242 C CA . MET A 1 282 ? -15.559 5.027 15.206 1.00 90.50 282 MET A CA 1
ATOM 2243 C C . MET A 1 282 ? -16.871 5.283 14.463 1.00 90.50 282 MET A C 1
ATOM 2245 O O . MET A 1 282 ? -17.625 6.181 14.847 1.00 90.50 282 MET A O 1
ATOM 2249 N N . HIS A 1 283 ? -17.186 4.450 13.469 1.00 90.12 283 HIS A N 1
ATOM 2250 C CA . HIS A 1 283 ? -18.445 4.512 12.739 1.00 90.12 283 HIS A CA 1
ATOM 2251 C C . HIS A 1 283 ? -19.659 4.253 13.617 1.00 90.12 283 HIS A C 1
ATOM 2253 O O . HIS A 1 283 ? -20.563 5.084 13.704 1.00 90.12 283 HIS A O 1
ATOM 2259 N N . LYS A 1 284 ? -19.634 3.158 14.379 1.00 89.06 284 LYS A N 1
ATOM 2260 C CA . LYS A 1 284 ? -20.699 2.810 15.325 1.00 89.06 284 LYS A CA 1
ATOM 2261 C C . LYS A 1 284 ? -20.944 3.896 16.380 1.00 89.06 284 LYS A C 1
ATOM 2263 O O . LYS A 1 284 ? -22.039 3.991 16.931 1.00 89.06 284 LYS A O 1
ATOM 2268 N N . ARG A 1 285 ? -19.926 4.704 16.692 1.00 87.62 285 ARG A N 1
ATOM 2269 C CA . ARG A 1 285 ? -20.001 5.821 17.647 1.00 87.62 285 ARG A CA 1
ATOM 2270 C C . ARG A 1 285 ? -20.405 7.153 17.014 1.00 87.62 285 ARG A C 1
ATOM 2272 O O . ARG A 1 285 ? -20.588 8.115 17.753 1.00 87.62 285 ARG A O 1
ATOM 2279 N N . GLY A 1 286 ? -20.561 7.214 15.691 1.00 87.75 286 GLY A N 1
ATOM 2280 C CA . GL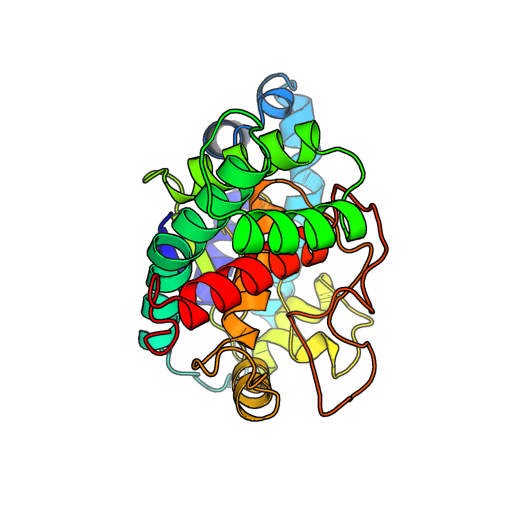Y A 1 286 ? -20.860 8.448 14.964 1.00 87.75 286 GLY A CA 1
ATOM 2281 C C . GLY A 1 286 ? -19.683 9.427 14.903 1.00 87.75 286 GLY A C 1
ATOM 2282 O O . GLY A 1 286 ? -19.892 10.609 14.651 1.00 87.75 286 GLY A O 1
ATOM 2283 N N . CYS A 1 287 ? -18.456 8.959 15.157 1.00 86.81 287 CYS A N 1
ATOM 2284 C CA . CYS A 1 287 ? -17.238 9.773 15.084 1.00 86.81 287 CYS A CA 1
ATOM 2285 C C . CYS A 1 287 ? -16.687 9.874 13.654 1.00 86.81 287 CYS A C 1
ATOM 2287 O O . CYS A 1 287 ? -15.960 10.813 13.348 1.00 86.81 287 CYS A O 1
ATOM 2289 N N . LEU A 1 288 ? -17.027 8.911 12.794 1.00 88.88 288 LEU A N 1
ATOM 2290 C CA . LEU A 1 288 ? -16.647 8.871 11.386 1.00 88.88 288 LEU A CA 1
ATOM 2291 C C . LEU A 1 288 ? -17.769 8.206 10.584 1.00 88.88 288 LEU A C 1
ATOM 2293 O O . LEU A 1 288 ? -18.165 7.086 10.887 1.00 88.88 288 LEU A O 1
ATOM 2297 N N . ASP A 1 289 ? -18.292 8.860 9.555 1.00 88.19 289 ASP A N 1
ATOM 2298 C CA . ASP A 1 289 ? -19.207 8.184 8.637 1.00 88.19 289 ASP A CA 1
ATOM 2299 C C . ASP A 1 289 ? -18.385 7.399 7.616 1.00 88.19 289 ASP A C 1
ATOM 2301 O O . ASP A 1 289 ? -17.690 7.999 6.798 1.00 88.19 289 ASP A O 1
ATOM 2305 N N . LEU A 1 290 ? -18.408 6.068 7.693 1.00 86.94 290 LEU A N 1
ATOM 2306 C CA . LEU A 1 290 ? -17.692 5.244 6.731 1.00 86.94 290 LEU A CA 1
ATOM 2307 C C . LEU A 1 290 ? -18.456 5.115 5.416 1.00 86.94 290 LEU A C 1
ATOM 2309 O O . LEU A 1 290 ? -17.813 4.892 4.407 1.00 86.94 290 LEU A O 1
ATOM 2313 N N . THR A 1 291 ? -19.774 5.349 5.383 1.00 82.44 291 THR A N 1
ATOM 2314 C CA . THR A 1 291 ? -20.611 5.159 4.178 1.00 82.44 291 THR A CA 1
ATOM 2315 C C . THR A 1 291 ? -20.282 6.108 3.022 1.00 82.44 291 THR A C 1
ATOM 2317 O O . THR A 1 291 ? -20.772 5.923 1.909 1.00 82.44 291 THR A O 1
ATOM 2320 N N . GLN A 1 292 ? -19.454 7.125 3.277 1.00 81.06 292 GLN A N 1
ATOM 2321 C CA . GLN A 1 292 ? -18.901 8.013 2.255 1.00 81.06 292 GLN A CA 1
ATOM 2322 C C . GLN A 1 292 ? -17.758 7.379 1.445 1.00 81.06 292 GLN A C 1
ATOM 2324 O O . GLN A 1 292 ? -17.337 7.968 0.447 1.00 81.06 292 GLN A O 1
ATOM 2329 N N . PHE A 1 293 ? -17.232 6.242 1.908 1.00 81.06 293 PHE A N 1
ATOM 2330 C CA . PHE A 1 293 ? -16.182 5.467 1.260 1.00 81.06 293 PHE A CA 1
ATOM 2331 C C . PHE A 1 293 ? -16.793 4.238 0.563 1.00 81.06 293 PHE A C 1
ATOM 2333 O O . PHE A 1 293 ? -16.338 3.899 -0.557 1.00 81.06 293 PHE A O 1
#

Nearest PDB structures (foldseek):
  3woj-assembly1_B  TM=1.575E-01  e=6.483E+00  Pseudoxanthomonas mexicana